Protein 1Z0W (pdb70)

Radius of gyration: 15.72 Å; Cα contacts (8 Å, |Δi|>4): 469; chains: 1; bounding box: 34×37×40 Å

CATH classification: 3.30.230.10

Sequence (203 aa):
YKLFITEGYEVGRVNGLAVIGESAGIVLPIIAEVTPSMEGRVIATGRLQEIAREAVMNVSAIIKKYTGRDISNMDVHIQFVGTYEGVEGDSASISIATAVISAIEGIPVDQSVAMTGSLSVKGEVLPVGGVTQKIEAAIQAGLKKVIIPKDNIDDVLLDAEHEGKIEVIPVSRINEVLEHVLEDGKKKNRLMSKFKELELAAV

Organism: Archaeoglobus fulgidus (strain ATCC 49558 / DSM 4304 / JCM 9628 / NBRC 100126 / VC-16) (NCBI:txid224325)

Foldseek 3Di:
DDQADAFDWDFLKAFEKWAFDPAAIATKIKGKAKAFCCCAEAAEDDDCSQQLVQLVVLLVLVCCVQVNDPSSRIHMYMDIGDDDPRIDAARSWLNSSVSRVRNVLVWIWGRLEYETFHAGSLFWTHADPNPQNRLVNSLVVQRAEYEGAQVCPVVHDDDPVVPPRHHYHHDTGSLVVLVVITDDDDSSVVVSVSCVVSVVVVD

InterPro domains:
  IPR000523 Magnesium chelatase ChlI-like, catalytic domain [PF01078] (28-80)
  IPR002078 RNA polymerase sigma factor 54 interaction domain [PF00158] (211-261)
  IPR002078 RNA polymerase sigma factor 54 interaction domain [PS50045] (134-321)
  IPR003593 AAA+ ATPase domain [SM00382] (46-304)
  IPR004663 Lon protease, archaeal [TIGR00764] (11-615)
  IPR008269 Peptidase S16, Lon proteolytic domain [PF05362] (420-601)
  IPR008269 Peptidase S16, Lon proteolytic domain [PS51786] (423-602)
  IPR014721 Small ribosomal subunit protein uS5 domain 2-type fold, subgroup [G3DSA:3.30.230.10] (415-621)
  IPR020568 Ribosomal protein uS5 domain 2-type superfamily [SSF54211] (426-599)
  IPR027065 Lon protease [PTHR10046] (227-607)
  IPR027417 P-loop containing nucleoside triphosphate hydrolase [G3DSA:3.40.50.300] (10-125)
  IPR027417 P-loop containing nucleoside triphosphate hydrolase [G3DSA:3.40.50.300] (151-306)
  IPR027417 P-loop containing nucleoside triphosphate hydrolase [SSF52540] (23-399)
  IPR046843 LonB, AAA+ ATPase LID domain, archaeal-type [PF20436] (337-394)

Nearest PDB structures (foldseek):
  1z0b-assembly1_A  TM=1.003E+00  e=3.816E-43  Archaeoglobus fulgidus
  1z0c-assembly1_A  TM=1.001E+00  e=7.858E-42  Archaeoglobus fulgidus
  1z0v-assembly1_B  TM=9.903E-01  e=4.424E-34  Archaeoglobus fulgidus
  3k1j-assembly1_B  TM=9.187E-01  e=1.365E-27  Thermococcus onnurineus NA1
  3k1j-assembly1_A  TM=9.222E-01  e=3.184E-27  Thermococcus onnurineus NA1

Solvent-accessible surface area: 9796 Å² total; per-residue (Å²): 252,115,77,43,64,30,141,34,96,84,76,0,39,0,0,0,6,0,8,51,58,174,65,54,20,19,11,10,2,2,52,7,98,28,45,96,27,211,176,23,154,47,46,24,115,43,180,20,56,93,24,0,83,53,0,3,125,28,0,16,35,2,5,104,142,36,19,59,78,82,6,51,80,35,18,4,70,10,103,37,19,20,139,90,132,44,22,116,16,9,66,8,10,0,4,0,0,0,0,0,3,0,14,26,24,29,5,23,0,15,0,11,0,0,1,1,0,10,2,18,88,140,0,53,4,80,67,21,55,29,4,13,57,4,0,43,10,0,23,131,14,46,6,141,71,0,0,0,0,100,77,7,80,129,75,42,152,20,76,79,123,43,96,86,118,22,112,43,20,63,2,27,22,0,9,47,0,0,84,74,1,4,70,118,36,184,128,12,100,140,2,22,68,52,1,123,98,2,65,99,81,47,152

B-factor: mean 23.99, std 13.9, range [9.38, 108.49]

Secondary structure (DSSP, 8-state):
--SS--SSEETTEEEEEEEETTTEEEEEEEEEEEEE-----EE--STTHHHHHHHHHHHHHHIIIII---GGGEEEEEEESS--TTEEPPTTBHHHHHHHHHHHHT--EETTEEE--EE-TTSBEEP-S-HHHHHHHHHHTT-SEEEEEGGGGGG----TTTTTSSEEEEESBHHHHHHHHBPPSHHHHHHHHHHHHHHHHH-

Structure (mmCIF, N/CA/C/O backbone):
data_1Z0W
#
_entry.id   1Z0W
#
_cell.length_a   84.470
_cell.length_b   84.470
_cell.length_c   41.500
_cell.angle_alpha   90.00
_cell.angle_beta   90.00
_cell.angle_gamma   120.00
#
_symmetry.space_group_name_H-M   'P 65'
#
loop_
_entity.id
_entity.type
_entity.pdbx_description
1 polymer 'Putative protease La homolog type'
2 non-polymer 'CALCIUM ION'
3 water water
#
loop_
_atom_site.group_PDB
_atom_site.id
_atom_site.type_symbol
_atom_site.label_atom_id
_atom_site.label_alt_id
_atom_site.label_comp_id
_atom_site.label_asym_id
_atom_site.label_entity_id
_atom_site.label_seq_id
_atom_site.pdbx_PDB_ins_code
_atom_site.Cartn_x
_atom_site.Cartn_y
_atom_site.Cartn_z
_atom_site.occupancy
_atom_site.B_iso_or_equiv
_atom_site.auth_seq_id
_atom_site.auth_comp_id
_atom_site.auth_asym_id
_atom_site.auth_atom_id
_atom_site.pdbx_PDB_model_num
ATOM 1 N N . TYR A 1 2 ? 11.003 34.518 16.358 1.00 45.28 416 TYR A N 1
ATOM 2 C CA . TYR A 1 2 ? 10.790 33.952 15.017 1.00 34.49 416 TYR A CA 1
ATOM 3 C C . TYR A 1 2 ? 9.342 33.518 14.864 1.00 37.87 416 TYR A C 1
ATOM 4 O O . TYR A 1 2 ? 8.661 33.059 15.788 1.00 41.70 416 TYR A O 1
ATOM 13 N N . LYS A 1 3 ? 8.856 33.663 13.613 1.00 41.68 417 LYS A N 1
ATOM 14 C CA . LYS A 1 3 ? 7.555 33.080 13.318 1.00 45.77 417 LYS A CA 1
ATOM 15 C C . LYS A 1 3 ? 7.709 32.091 12.162 1.00 49.69 417 LYS A C 1
ATOM 16 O O . LYS A 1 3 ? 8.655 32.094 11.378 1.00 39.58 417 LYS A O 1
ATOM 22 N N . LEU A 1 4 ? 6.690 31.243 12.084 1.00 46.03 418 LEU A N 1
ATOM 23 C CA . LEU A 1 4 ? 6.625 30.298 10.989 1.00 46.78 418 LEU A CA 1
ATOM 24 C C . LEU A 1 4 ? 5.759 30.791 9.840 1.00 43.26 418 LEU A C 1
ATOM 25 O O . LEU A 1 4 ? 5.770 30.052 8.859 1.00 36.90 418 LEU A O 1
ATOM 30 N N . PHE A 1 5 ? 5.073 31.911 9.971 1.00 39.20 419 PHE A N 1
ATOM 31 C CA . PHE A 1 5 ? 4.334 32.512 8.868 1.00 30.16 419 PHE A CA 1
ATOM 32 C C . PHE A 1 5 ? 4.963 33.855 8.540 1.00 29.66 419 PHE A C 1
ATOM 33 O O . PHE A 1 5 ? 5.568 34.543 9.375 1.00 29.53 419 PHE A O 1
ATOM 41 N N . ILE A 1 6 ? 4.844 34.309 7.329 1.00 27.14 420 ILE A N 1
ATOM 42 C CA . ILE A 1 6 ? 5.126 35.651 6.854 1.00 26.95 420 ILE A CA 1
ATOM 43 C C . ILE A 1 6 ? 3.838 36.456 6.825 1.00 20.64 420 ILE A C 1
ATOM 44 O O . ILE A 1 6 ? 2.811 35.878 6.449 1.00 21.89 420 ILE A O 1
ATOM 49 N N . THR A 1 7 ? 3.731 37.722 7.194 1.00 20.99 421 THR A N 1
ATOM 50 C CA . THR A 1 7 ? 2.454 38.402 7.222 1.00 22.76 421 THR A CA 1
ATOM 51 C C . THR A 1 7 ? 2.279 39.512 6.195 1.00 20.08 421 THR A C 1
ATOM 52 O O . THR A 1 7 ? 1.203 40.112 6.183 1.00 20.54 421 THR A O 1
ATOM 56 N N . GLU A 1 8 ? 3.259 39.761 5.357 1.00 21.28 422 GLU A N 1
ATOM 57 C CA . GLU A 1 8 ? 3.171 40.810 4.355 1.00 22.03 422 GLU A CA 1
ATOM 58 C C . GLU A 1 8 ? 4.098 40.417 3.208 1.00 21.54 422 GLU A C 1
ATOM 59 O O . GLU A 1 8 ? 5.067 39.663 3.366 1.00 26.60 422 GLU A O 1
ATOM 65 N N . GLY A 1 9 ? 3.726 40.929 2.022 1.00 19.17 423 GLY A N 1
ATOM 66 C CA . GLY A 1 9 ? 4.554 40.550 0.903 1.00 19.04 423 GLY A CA 1
ATOM 67 C C . GLY A 1 9 ? 3.905 39.431 0.109 1.00 15.88 423 GLY A C 1
ATOM 68 O O . GLY A 1 9 ? 2.844 38.934 0.491 1.00 19.37 423 GLY A O 1
ATOM 69 N N . TYR A 1 10 ? 4.567 39.086 -0.968 1.00 14.56 424 TYR A N 1
ATOM 70 C CA . TYR A 1 10 ? 4.031 38.119 -1.926 1.00 14.52 424 TYR A CA 1
ATOM 71 C C . TYR A 1 10 ? 5.042 36.998 -2.154 1.00 13.28 424 TYR A C 1
ATOM 72 O O . TYR A 1 10 ? 6.231 37.266 -2.428 1.00 16.60 424 TYR A O 1
ATOM 81 N N . GLU A 1 11 ? 4.621 35.741 -2.055 1.00 12.74 425 GLU A N 1
ATOM 82 C CA . GLU A 1 11 ? 5.480 34.561 -2.217 1.00 12.42 425 GLU A CA 1
ATOM 83 C C . GLU A 1 11 ? 4.804 33.492 -3.056 1.00 11.77 425 GLU A C 1
ATOM 84 O O . GLU A 1 11 ? 3.629 33.202 -2.872 1.00 11.60 425 GLU A O 1
ATOM 90 N N . VAL A 1 12 ? 5.560 32.869 -3.947 1.00 12.30 426 VAL A N 1
ATOM 91 C CA . VAL A 1 12 ? 5.018 31.782 -4.760 1.00 12.13 426 VAL A CA 1
ATOM 92 C C . VAL A 1 12 ? 4.837 30.545 -3.905 1.00 11.63 426 VAL A C 1
ATOM 93 O O . VAL A 1 12 ? 5.731 30.139 -3.179 1.00 12.80 426 VAL A O 1
ATOM 97 N N . GLY A 1 13 ? 3.674 29.907 -4.026 1.00 10.97 427 GLY A N 1
ATOM 98 C CA . GLY A 1 13 ? 3.472 28.603 -3.444 1.00 11.21 427 GLY A CA 1
ATOM 99 C C . GLY A 1 13 ? 3.216 28.576 -1.957 1.00 10.28 427 GLY A C 1
ATOM 100 O O . GLY A 1 13 ? 3.184 27.479 -1.400 1.00 11.98 427 GLY A O 1
ATOM 101 N N . ARG A 1 14 ? 3.016 29.710 -1.316 1.00 11.14 428 ARG A N 1
ATOM 102 C CA . ARG A 1 14 ? 2.866 29.763 0.133 1.00 10.82 428 ARG A CA 1
ATOM 103 C C . ARG A 1 14 ? 1.572 30.479 0.448 1.00 10.24 428 ARG A C 1
ATOM 104 O O . ARG A 1 14 ? 1.313 31.567 -0.075 1.00 11.29 428 ARG A O 1
ATOM 112 N N . VAL A 1 15 ? 0.742 29.874 1.278 1.00 9.89 429 VAL A N 1
ATOM 113 C CA . VAL A 1 15 ? -0.520 30.445 1.660 1.00 10.42 429 VAL A CA 1
ATOM 114 C C . VAL A 1 15 ? -0.707 30.314 3.164 1.00 10.57 429 VAL A C 1
ATOM 115 O O . VAL A 1 15 ? -0.463 29.241 3.722 1.00 10.58 429 VAL A O 1
ATOM 119 N N . ASN A 1 16 ? -1.207 31.391 3.803 1.00 10.62 430 ASN A N 1
ATOM 120 C CA . ASN A 1 16 ? -1.593 31.357 5.220 1.00 11.86 430 ASN A CA 1
ATOM 121 C C . ASN A 1 16 ? -2.993 30.811 5.371 1.00 12.09 430 ASN A C 1
ATOM 122 O O . ASN A 1 16 ? -3.973 31.535 5.345 1.00 15.66 430 ASN A O 1
ATOM 127 N N . GLY A 1 17 ? -3.126 29.484 5.511 1.00 11.14 431 GLY A N 1
ATOM 128 C CA . GLY A 1 17 ? -4.351 28.882 5.869 1.00 11.15 431 GLY A CA 1
ATOM 129 C C . GLY A 1 17 ? -4.617 28.980 7.358 1.00 10.80 431 GLY A C 1
ATOM 130 O O . GLY A 1 17 ? -3.780 29.429 8.110 1.00 12.14 431 GLY A O 1
ATOM 131 N N . LEU A 1 18 ? -5.797 28.534 7.759 1.00 13.21 432 LEU A N 1
ATOM 132 C CA . LEU A 1 18 ? -6.280 28.542 9.133 1.00 12.07 432 LEU A CA 1
ATOM 133 C C . LEU A 1 18 ? -6.829 27.193 9.460 1.00 13.87 432 LEU A C 1
ATOM 134 O O . LEU A 1 18 ? -7.454 26.522 8.639 1.00 16.58 432 LEU A O 1
ATOM 139 N N . ALA A 1 19 ? -6.612 26.783 10.703 1.00 12.75 433 ALA A N 1
ATOM 140 C CA . ALA A 1 19 ? -7.057 25.482 11.173 1.00 12.89 433 ALA A CA 1
ATOM 141 C C . ALA A 1 19 ? -7.482 25.608 12.644 1.00 13.49 433 ALA A C 1
ATOM 142 O O . ALA A 1 19 ? -7.406 26.704 13.225 1.00 13.49 433 ALA A O 1
ATOM 144 N N . VAL A 1 20 ? -7.873 24.527 13.232 1.00 14.41 434 VAL A N 1
ATOM 145 C CA . VAL A 1 20 ? -8.212 24.458 14.646 1.00 14.96 434 VAL A CA 1
ATOM 146 C C . VAL A 1 20 ? -7.310 23.427 15.307 1.00 14.21 434 VAL A C 1
ATOM 147 O O . VAL A 1 20 ? -6.921 22.432 14.681 1.00 17.07 434 VAL A O 1
ATOM 151 N N . ILE A 1 21 ? -7.010 23.653 16.579 1.00 15.55 435 ILE A N 1
ATOM 152 C CA . ILE A 1 21 ? -6.326 22.647 17.447 1.00 17.28 435 ILE A CA 1
ATOM 153 C C . ILE A 1 21 ? -7.230 22.419 18.650 1.00 20.03 435 ILE A C 1
ATOM 154 O O . ILE A 1 21 ? -7.943 23.290 19.121 1.00 22.96 435 ILE A O 1
ATOM 159 N N . GLY A 1 22 ? -7.214 21.205 19.132 1.00 23.00 436 GLY A N 1
ATOM 160 C CA . GLY A 1 22 ? -8.193 20.833 20.134 1.00 24.47 436 GLY A CA 1
ATOM 161 C C . GLY A 1 22 ? -9.590 20.911 19.521 1.00 22.71 436 GLY A C 1
ATOM 162 O O . GLY A 1 22 ? -9.851 20.642 18.352 1.00 30.48 436 GLY A O 1
ATOM 163 N N . GLU A 1 23 ? -10.540 21.300 20.336 1.00 23.62 437 GLU A N 1
ATOM 164 C CA . GLU A 1 23 ? -11.881 21.411 19.790 1.00 23.70 437 GLU A CA 1
ATOM 165 C C . GLU A 1 23 ? -12.109 22.763 19.120 1.00 25.56 437 GLU A C 1
ATOM 166 O O . GLU A 1 23 ? -12.872 22.767 18.162 1.00 29.98 437 GLU A O 1
ATOM 172 N N . SER A 1 24 ? -11.462 23.787 19.667 1.00 24.63 438 SER A N 1
ATOM 173 C CA . SER A 1 24 ? -11.943 25.118 19.417 1.00 24.69 438 SER A CA 1
ATOM 174 C C . SER A 1 24 ? -10.843 26.078 19.036 1.00 21.48 438 SER A C 1
ATOM 175 O O . SER A 1 24 ? -11.180 26.974 18.276 1.00 28.55 438 SER A O 1
ATOM 178 N N . ALA A 1 25 ? -9.605 25.971 19.515 1.00 20.44 439 ALA A N 1
ATOM 179 C CA . ALA A 1 25 ? -8.615 27.036 19.355 1.00 21.69 439 ALA A CA 1
ATOM 180 C C . ALA A 1 25 ? -8.157 27.139 17.898 1.00 18.97 439 ALA A C 1
ATOM 181 O O . ALA A 1 25 ? -7.856 26.149 17.291 1.00 25.94 439 ALA A O 1
ATOM 183 N N . GLY A 1 26 ? -8.071 28.361 17.395 1.00 15.05 440 GLY A N 1
ATOM 184 C CA . GLY A 1 26 ? -7.614 28.557 16.017 1.00 14.68 440 GLY A CA 1
ATOM 185 C C . GLY A 1 26 ? -6.109 28.647 15.917 1.00 13.81 440 GLY A C 1
ATOM 186 O O . GLY A 1 26 ? -5.474 29.068 16.864 1.00 15.62 440 GLY A O 1
ATOM 187 N N . ILE A 1 27 ? -5.563 28.325 14.764 1.00 13.53 441 ILE A N 1
ATOM 188 C CA . ILE A 1 27 ? -4.154 28.496 14.452 1.00 13.90 441 ILE A CA 1
ATOM 189 C C . ILE A 1 27 ? -4.015 28.941 13.003 1.00 12.70 441 ILE A C 1
ATOM 190 O O . ILE A 1 27 ? -4.812 28.624 12.130 1.00 14.39 441 ILE A O 1
ATOM 195 N N . VAL A 1 28 ? -2.961 29.667 12.761 1.00 12.86 442 VAL A N 1
ATOM 196 C CA . VAL A 1 28 ? -2.503 29.885 11.381 1.00 12.96 442 VAL A CA 1
ATOM 197 C C . VAL A 1 28 ? -1.710 28.649 10.994 1.00 12.56 442 VAL A C 1
ATOM 198 O O . VAL A 1 28 ? -0.796 28.258 11.745 1.00 14.95 442 VAL A O 1
ATOM 202 N N . LEU A 1 29 ? -2.057 28.066 9.866 1.00 11.88 443 LEU A N 1
ATOM 203 C CA . LEU A 1 29 ? -1.430 26.854 9.305 1.00 12.71 443 LEU A CA 1
ATOM 204 C C . LEU A 1 29 ? -0.923 27.176 7.923 1.00 11.76 443 LEU A C 1
ATOM 205 O O . LEU A 1 29 ? -1.657 26.980 6.938 1.00 12.41 443 LEU A O 1
ATOM 210 N N . PRO A 1 30 ? 0.298 27.670 7.790 1.00 11.66 444 PRO A N 1
ATOM 211 C CA . PRO A 1 30 ? 0.832 27.956 6.458 1.00 11.55 444 PRO A CA 1
ATOM 212 C C . PRO A 1 30 ? 1.057 26.662 5.700 1.00 10.38 444 PRO A C 1
ATOM 213 O O . PRO A 1 30 ? 1.457 25.635 6.241 1.00 11.47 444 PRO A O 1
ATOM 217 N N . ILE A 1 31 ? 0.809 26.739 4.395 1.00 10.41 445 ILE A N 1
ATOM 218 C CA . ILE A 1 31 ? 1.039 25.676 3.430 1.00 10.12 445 ILE A CA 1
ATOM 219 C C . ILE A 1 31 ? 2.095 26.135 2.456 1.00 9.45 445 ILE A C 1
ATOM 220 O O . ILE A 1 31 ? 2.035 27.280 1.991 1.00 11.10 445 ILE A O 1
ATOM 225 N N . ILE A 1 32 ? 3.024 25.282 2.131 1.00 9.49 446 ILE A N 1
ATOM 226 C CA . ILE A 1 32 ? 3.971 25.513 1.064 1.00 9.53 446 ILE A CA 1
ATOM 227 C C . ILE A 1 32 ? 3.799 24.368 0.061 1.00 9.95 446 ILE A C 1
ATOM 228 O O . ILE A 1 32 ? 3.784 23.195 0.438 1.00 11.01 446 ILE A O 1
ATOM 233 N N . ALA A 1 33 ? 3.652 24.693 -1.232 1.00 10.29 447 ALA A N 1
ATOM 234 C CA . ALA A 1 33 ? 3.522 23.690 -2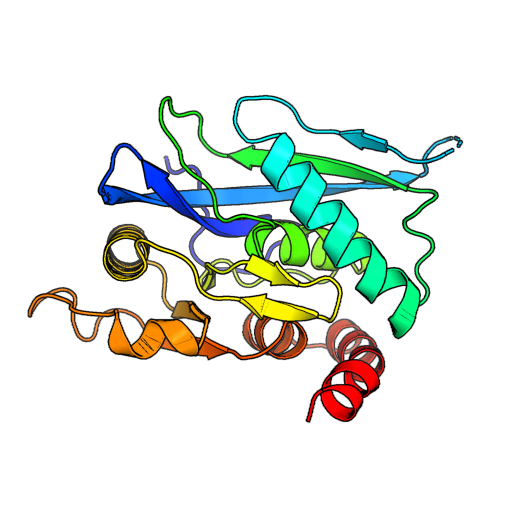.282 1.00 10.66 447 ALA A CA 1
ATOM 235 C C . ALA A 1 33 ? 4.637 23.883 -3.311 1.00 10.53 447 ALA A C 1
ATOM 236 O O . ALA A 1 33 ? 5.054 24.978 -3.593 1.00 11.50 447 ALA A O 1
ATOM 238 N N . GLU 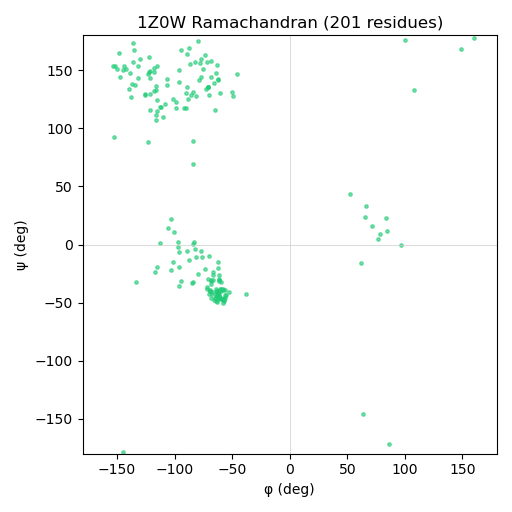A 1 34 ? 5.026 22.744 -3.879 1.00 11.39 448 GLU A N 1
ATOM 239 C CA . GLU A 1 34 ? 5.913 22.732 -5.049 1.00 11.97 448 GLU A CA 1
ATOM 240 C C . GLU A 1 34 ? 5.401 21.668 -6.002 1.00 12.57 448 GLU A C 1
ATOM 241 O O . GLU A 1 34 ? 4.871 20.651 -5.603 1.00 13.63 448 GLU A O 1
ATOM 247 N N . VAL A 1 35 ? 5.581 21.923 -7.302 1.00 13.50 449 VAL A N 1
ATOM 248 C CA . VAL A 1 35 ? 5.229 20.954 -8.331 1.00 13.98 449 VAL A CA 1
ATOM 249 C C . VAL A 1 35 ? 6.502 20.659 -9.122 1.00 15.39 449 VAL A C 1
ATOM 250 O O . VAL A 1 35 ? 7.365 21.513 -9.312 1.00 18.20 449 VAL A O 1
ATOM 254 N N . THR A 1 36 ? 6.649 19.406 -9.517 1.00 14.56 450 THR A N 1
ATOM 255 C CA . THR A 1 36 ? 7.806 18.942 -10.248 1.00 16.26 450 THR A CA 1
ATOM 256 C C . THR A 1 36 ? 7.337 18.053 -11.377 1.00 16.23 450 THR A C 1
ATOM 257 O O . THR A 1 36 ? 6.261 17.483 -11.281 1.00 15.83 450 THR A O 1
ATOM 261 N N . PRO A 1 37 ? 8.130 17.891 -12.427 1.00 23.98 451 PRO A N 1
ATOM 262 C CA . PRO A 1 37 ? 7.770 16.826 -13.380 1.00 25.20 451 PRO A CA 1
ATOM 263 C C . PRO A 1 37 ? 7.834 15.479 -12.669 1.00 26.00 451 PRO A C 1
ATOM 264 O O . PRO A 1 37 ? 8.539 15.270 -11.688 1.00 26.70 451 PRO A O 1
ATOM 268 N N . SER A 1 38 ? 7.090 14.492 -13.133 1.00 24.87 452 SER A N 1
ATOM 269 C CA . SER A 1 38 ? 7.054 13.196 -12.436 1.00 27.88 452 SER A CA 1
ATOM 270 C C . SER A 1 38 ? 8.223 12.296 -12.863 1.00 33.19 452 SER A C 1
ATOM 271 O O . SER A 1 38 ? 8.413 11.187 -12.354 1.00 42.84 452 SER A O 1
ATOM 274 N N . MET A 1 39 ? 9.050 12.796 -13.736 1.00 35.12 453 MET A N 1
ATOM 275 C CA . MET A 1 39 ? 10.283 12.102 -14.145 1.00 37.50 453 MET A CA 1
ATOM 276 C C . MET A 1 39 ? 10.017 10.773 -14.807 1.00 37.71 453 MET A C 1
ATOM 277 O O . MET A 1 39 ? 9.066 10.039 -14.519 1.00 43.57 453 MET A O 1
ATOM 282 N N . GLU A 1 43 ? 3.383 8.218 -13.783 1.00 55.49 457 GLU A N 1
ATOM 283 C CA . GLU A 1 43 ? 2.319 9.056 -13.291 1.00 46.61 457 GLU A CA 1
ATOM 284 C C . GLU A 1 43 ? 2.764 9.901 -12.103 1.00 33.57 457 GLU A C 1
ATOM 285 O O . GLU A 1 43 ? 3.571 9.468 -11.283 1.00 42.13 457 GLU A O 1
ATOM 291 N N . GLY A 1 44 ? 2.237 11.104 -11.978 1.00 32.58 458 GLY A N 1
ATOM 292 C CA . GLY A 1 44 ? 2.650 11.976 -10.872 1.00 26.35 458 GLY A CA 1
ATOM 293 C C . GLY A 1 44 ? 1.980 11.522 -9.573 1.00 31.81 458 GLY A C 1
ATOM 294 O O . GLY A 1 44 ? 0.963 10.836 -9.589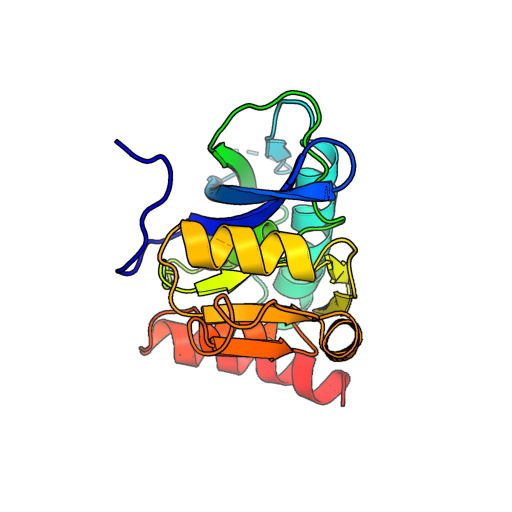 1.00 32.38 458 GLY A O 1
ATOM 295 N N . ARG A 1 45 ? 2.583 11.932 -8.457 1.00 27.89 459 ARG A N 1
ATOM 296 C CA . ARG A 1 45 ? 2.171 11.615 -7.115 1.00 26.10 459 ARG A CA 1
ATOM 297 C C . ARG A 1 45 ? 1.783 12.852 -6.297 1.00 22.77 459 ARG A C 1
ATOM 298 O O . ARG A 1 45 ? 2.380 13.900 -6.550 1.00 23.28 459 ARG A O 1
ATOM 306 N N . VAL A 1 46 ? 0.891 12.767 -5.312 1.00 20.15 460 VAL A N 1
ATOM 307 C CA . VAL A 1 46 ? 0.687 13.769 -4.265 1.00 18.70 460 VAL A CA 1
ATOM 308 C C . VAL A 1 46 ? 1.596 13.316 -3.134 1.00 16.04 460 VAL A C 1
ATOM 309 O O . VAL A 1 46 ? 1.422 12.208 -2.654 1.00 21.28 460 VAL A O 1
ATOM 313 N N . ILE A 1 47 ? 2.566 14.129 -2.787 1.00 15.52 461 ILE A N 1
ATOM 314 C CA . ILE A 1 47 ? 3.585 13.816 -1.799 1.00 15.70 461 ILE A CA 1
ATOM 315 C C . ILE A 1 47 ? 3.345 14.690 -0.569 1.00 16.77 461 ILE A C 1
ATOM 316 O O . ILE A 1 47 ? 3.523 15.908 -0.617 1.00 18.16 461 ILE A O 1
ATOM 321 N N . ALA A 1 48 ? 2.903 14.028 0.490 1.00 17.16 462 ALA A N 1
ATOM 322 C CA . ALA A 1 48 ? 2.569 14.674 1.729 1.00 17.89 462 ALA A CA 1
ATOM 323 C C . ALA A 1 48 ? 2.825 13.679 2.859 1.00 17.19 462 ALA A C 1
ATOM 324 O O . ALA A 1 48 ? 2.719 12.502 2.649 1.00 18.93 462 ALA A O 1
ATOM 326 N N . THR A 1 49 ? 3.152 14.216 4.025 1.00 19.17 463 THR A N 1
ATOM 327 C CA . THR A 1 49 ? 3.294 13.340 5.183 1.00 19.43 463 THR A CA 1
ATOM 328 C C . THR A 1 49 ? 2.626 13.965 6.396 1.00 18.14 463 THR A C 1
ATOM 329 O O . THR A 1 49 ? 2.178 15.098 6.357 1.00 20.36 463 THR A O 1
ATOM 333 N N . GLY A 1 50 ? 2.556 13.198 7.495 1.00 18.94 464 GLY A N 1
ATOM 334 C CA . GLY A 1 50 ? 1.988 13.648 8.732 1.00 18.85 464 GLY A CA 1
ATOM 335 C C . GLY A 1 50 ? 0.509 13.460 8.833 1.00 17.49 464 GLY A C 1
ATOM 336 O O . GLY A 1 50 ? -0.160 12.836 8.013 1.00 19.08 464 GLY A O 1
ATOM 337 N N . ARG A 1 51 ? -0.041 14.038 9.896 1.00 20.10 465 ARG A N 1
ATOM 338 C CA . ARG A 1 51 ? -1.414 13.846 10.290 1.00 21.48 465 ARG A CA 1
ATOM 339 C C . ARG A 1 51 ? -2.447 14.414 9.330 1.00 20.21 465 ARG A C 1
ATOM 340 O O . ARG A 1 51 ? -3.570 13.954 9.280 1.00 23.36 465 ARG A O 1
ATOM 348 N N . LEU A 1 52 ? -2.062 15.411 8.530 1.00 16.76 466 LEU A N 1
ATOM 349 C CA . LEU A 1 52 ? -2.926 16.118 7.595 1.00 15.67 466 LEU A CA 1
ATOM 350 C C . LEU A 1 52 ? -2.752 15.628 6.175 1.00 13.84 466 LEU A C 1
ATOM 351 O O . LEU A 1 52 ? -3.270 16.251 5.229 1.00 14.30 466 LEU A O 1
ATOM 356 N N . GLN A 1 53 ? -2.066 14.537 5.941 1.00 14.15 467 GLN A N 1
ATOM 357 C CA . GLN A 1 53 ? -1.825 14.119 4.554 1.00 15.26 467 GLN A CA 1
ATOM 358 C C . GLN A 1 53 ? -3.118 13.826 3.820 1.00 15.17 467 GLN A C 1
ATOM 359 O O . GLN A 1 53 ? -3.153 14.079 2.606 1.00 15.71 467 GLN A O 1
ATOM 365 N N . GLU A 1 54 ? -4.182 13.379 4.481 1.00 15.80 468 GLU A N 1
ATOM 366 C CA . GLU A 1 54 ? -5.420 13.119 3.737 1.00 15.83 468 GLU A CA 1
ATOM 367 C C . GLU A 1 54 ? -6.046 14.406 3.244 1.00 14.87 468 GLU A C 1
ATOM 368 O O . GLU A 1 54 ? -6.585 14.420 2.137 1.00 15.15 468 GLU A O 1
ATOM 374 N N . ILE A 1 55 ? -6.047 15.458 4.029 1.00 15.25 469 ILE A N 1
ATOM 375 C CA . ILE A 1 55 ? -6.555 16.759 3.571 1.00 16.15 469 ILE A CA 1
ATOM 376 C C . ILE A 1 55 ? -5.767 17.263 2.377 1.00 13.99 469 ILE A C 1
ATOM 377 O O . ILE A 1 55 ? -6.315 17.856 1.459 1.00 15.10 469 ILE A O 1
ATOM 382 N N . ALA A 1 56 ? -4.441 17.027 2.409 1.00 13.91 470 ALA A N 1
ATOM 383 C CA . ALA A 1 56 ? -3.604 17.402 1.276 1.00 13.99 470 ALA A CA 1
ATOM 384 C C . ALA A 1 56 ? -4.036 16.639 0.015 1.00 13.14 470 ALA A C 1
ATOM 385 O O . ALA A 1 56 ? -4.169 17.255 -1.047 1.00 13.25 470 ALA A O 1
ATOM 387 N N . ARG A 1 57 ? -4.257 15.366 0.151 1.00 13.36 471 ARG A N 1
ATOM 388 C CA . ARG A 1 57 ? -4.708 14.583 -0.994 1.00 15.00 471 ARG A CA 1
ATOM 389 C C . ARG A 1 57 ? -6.047 15.090 -1.509 1.00 14.12 471 ARG A C 1
ATOM 390 O O . ARG A 1 57 ? -6.209 15.231 -2.737 1.00 15.36 471 ARG A O 1
ATOM 398 N N . GLU A 1 58 ? -7.007 15.351 -0.627 1.00 13.70 472 GLU A N 1
ATOM 399 C CA . GLU A 1 58 ? -8.315 15.847 -1.042 1.00 14.67 472 GLU A CA 1
ATOM 400 C C . GLU A 1 58 ? -8.171 17.151 -1.808 1.00 12.35 472 GLU A C 1
ATOM 401 O O . GLU A 1 58 ? -8.767 17.349 -2.873 1.00 12.76 472 GLU A O 1
ATOM 407 N N . ALA A 1 59 ? -7.423 18.075 -1.219 1.00 11.06 473 ALA A N 1
ATOM 408 C CA . ALA A 1 59 ? -7.276 19.391 -1.856 1.00 11.06 473 ALA A CA 1
ATOM 409 C C . ALA A 1 59 ? -6.626 19.312 -3.209 1.00 10.72 473 ALA A C 1
ATOM 410 O O . ALA A 1 59 ? -7.022 19.989 -4.148 1.00 10.93 473 ALA A O 1
ATOM 412 N N . VAL A 1 60 ? -5.565 18.522 -3.302 1.00 10.64 474 VAL A N 1
ATOM 413 C CA . VAL A 1 60 ? -4.832 18.449 -4.548 1.00 10.84 474 VAL A CA 1
ATOM 414 C C . VAL A 1 60 ? -5.695 17.714 -5.601 1.00 11.18 474 VAL A C 1
ATOM 415 O O . VAL A 1 60 ? -5.744 18.175 -6.743 1.00 11.86 474 VAL A O 1
ATOM 419 N N . MET A 1 61 ? -6.376 16.634 -5.250 1.00 11.13 475 MET A N 1
ATOM 420 C CA . MET A 1 61 ? -7.218 15.965 -6.237 1.00 11.44 475 MET A CA 1
ATOM 421 C C . MET A 1 61 ? -8.326 16.934 -6.668 1.00 10.98 475 MET A C 1
ATOM 422 O O . MET A 1 61 ? -8.647 16.998 -7.877 1.00 11.62 475 MET A O 1
ATOM 427 N N . ASN A 1 62 ? -8.944 17.657 -5.774 1.00 10.62 476 ASN A N 1
ATOM 428 C CA . ASN A 1 62 ? -10.059 18.527 -6.162 1.00 10.82 476 ASN A CA 1
ATOM 429 C C . ASN A 1 62 ? -9.591 19.675 -7.030 1.00 10.73 476 ASN A C 1
ATOM 430 O O . ASN A 1 62 ? -10.213 20.024 -8.033 1.00 11.46 476 ASN A O 1
ATOM 435 N N . VAL A 1 63 ? -8.459 20.294 -6.671 1.00 10.62 477 VAL A N 1
ATOM 436 C CA . VAL A 1 63 ? -7.975 21.396 -7.474 1.00 10.93 477 VAL A CA 1
ATOM 437 C C . VAL A 1 63 ? -7.502 20.892 -8.823 1.00 11.23 477 VAL A C 1
ATOM 438 O O . VAL A 1 63 ? -7.590 21.605 -9.809 1.00 11.71 477 VAL A O 1
ATOM 442 N N . SER A 1 64 ? -6.999 19.653 -8.886 1.00 11.07 478 SER A N 1
ATOM 443 C CA . SER A 1 64 ? -6.590 19.099 -10.159 1.00 12.17 478 SER A CA 1
ATOM 444 C C . SER A 1 64 ? -7.753 19.042 -11.145 1.00 11.35 478 SER A C 1
ATOM 445 O O . SER A 1 64 ? -7.517 19.301 -12.325 1.00 12.37 478 SER A O 1
ATOM 449 N N . ALA A 1 65 ? -8.954 18.718 -10.679 1.00 11.88 479 ALA A N 1
ATOM 450 C CA . ALA A 1 65 ? -10.106 18.686 -11.599 1.00 12.52 479 ALA A CA 1
ATOM 451 C C . ALA A 1 65 ? -10.270 20.034 -12.269 1.00 12.69 479 ALA A C 1
ATOM 452 O O . ALA A 1 65 ? -10.437 20.102 -13.490 1.00 13.27 479 ALA A O 1
ATOM 454 N N . ILE A 1 66 ? -10.227 21.120 -11.479 1.00 12.15 480 ILE A N 1
ATOM 455 C CA . ILE A 1 66 ? -10.467 22.448 -12.032 1.00 12.68 480 ILE A CA 1
ATOM 456 C C . ILE A 1 66 ? -9.311 22.901 -12.894 1.00 13.56 480 ILE A C 1
ATOM 457 O O . ILE A 1 66 ? -9.513 23.557 -13.921 1.00 15.73 480 ILE A O 1
ATOM 465 N N . ILE A 1 67 ? -8.085 22.559 -12.494 1.00 12.58 481 ILE A N 1
ATOM 466 C CA . ILE A 1 67 ? -6.908 22.883 -13.296 1.00 13.11 481 ILE A CA 1
ATOM 467 C C . ILE A 1 67 ? -6.985 22.191 -14.655 1.00 13.15 481 ILE A C 1
ATOM 468 O O . ILE A 1 67 ? -6.743 22.876 -15.656 1.00 15.83 481 ILE A O 1
ATOM 473 N N . LYS A 1 68 ? -7.310 20.926 -14.707 1.00 13.51 482 LYS A N 1
ATOM 474 C CA . LYS A 1 68 ? -7.390 20.205 -15.992 1.00 14.92 482 LYS A CA 1
ATOM 475 C C . LYS A 1 68 ? -8.509 20.807 -16.836 1.00 15.90 482 LYS A C 1
ATOM 476 O O . LYS A 1 68 ? -8.328 21.113 -18.021 1.00 19.40 482 LYS A O 1
ATOM 482 N N . LYS A 1 69 ? -9.678 20.988 -16.254 1.00 14.86 483 LYS A N 1
ATOM 483 C CA . LYS A 1 69 ? -10.846 21.378 -16.995 1.00 16.32 483 LYS A CA 1
ATOM 484 C C . LYS A 1 69 ? -10.678 22.783 -17.576 1.00 18.26 483 LYS A C 1
ATOM 485 O O . LYS A 1 69 ? -10.958 22.964 -18.771 1.00 21.21 483 LYS A O 1
ATOM 491 N N . TYR A 1 70 ? -10.226 23.760 -16.771 1.00 15.92 484 TYR A N 1
ATOM 492 C CA . TYR A 1 70 ? -10.261 25.139 -17.149 1.00 16.08 484 TYR A CA 1
ATOM 493 C C . TYR A 1 70 ? -8.940 25.747 -17.582 1.00 16.04 484 TYR A C 1
ATOM 494 O O . TYR A 1 70 ? -8.902 26.762 -18.278 1.00 17.71 484 TYR A O 1
ATOM 503 N N . THR A 1 71 ? -7.834 25.160 -17.181 1.00 16.86 485 THR A N 1
ATOM 504 C CA . THR A 1 71 ? -6.556 25.761 -17.568 1.00 19.85 485 THR A CA 1
ATOM 505 C C . THR A 1 71 ? -5.751 24.844 -18.488 1.00 19.05 485 THR A C 1
ATOM 506 O O . THR A 1 71 ? -4.846 25.292 -19.152 1.00 27.31 485 THR A O 1
ATOM 510 N N . GLY A 1 72 ? -6.045 23.572 -18.517 1.00 19.24 486 GLY A N 1
ATOM 511 C CA . GLY A 1 72 ? -5.377 22.602 -19.333 1.00 23.54 486 GLY A CA 1
ATOM 512 C C . GLY A 1 72 ? -3.979 22.257 -18.921 1.00 22.75 486 GLY A C 1
ATOM 513 O O . GLY A 1 72 ? -3.262 21.633 -19.696 1.00 25.63 486 GLY A O 1
ATOM 514 N N . ARG A 1 73 ? -3.508 22.554 -17.739 1.00 20.73 487 ARG A N 1
ATOM 515 C CA . ARG A 1 73 ? -2.215 22.149 -17.228 1.00 20.21 487 ARG A CA 1
ATOM 516 C C . ARG A 1 73 ? -2.281 20.643 -16.961 1.00 21.79 487 ARG A C 1
ATOM 517 O O . ARG A 1 73 ? -3.247 20.145 -16.387 1.00 20.73 487 ARG A O 1
ATOM 525 N N . ASP A 1 74 ? -1.226 19.946 -17.378 1.00 23.44 488 ASP A N 1
ATOM 526 C CA . ASP A 1 74 ? -1.184 18.488 -17.246 1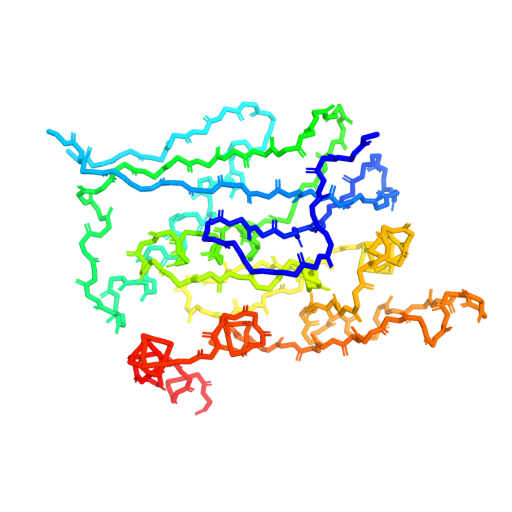.00 22.48 488 ASP A CA 1
ATOM 527 C C . ASP A 1 74 ? -0.709 18.078 -15.866 1.00 20.43 488 ASP A C 1
ATOM 528 O O . ASP A 1 74 ? 0.358 17.532 -15.689 1.00 22.43 488 ASP A O 1
ATOM 533 N N . ILE A 1 75 ? -1.555 18.340 -14.865 1.00 19.54 489 ILE A N 1
ATOM 534 C CA . ILE A 1 75 ? -1.121 18.189 -13.476 1.00 19.27 489 ILE A CA 1
ATOM 535 C C . ILE A 1 75 ? -1.016 16.712 -13.135 1.00 17.85 489 ILE A C 1
ATOM 536 O O . ILE A 1 75 ? -0.282 16.352 -12.233 1.00 19.42 489 ILE A O 1
ATOM 541 N N . SER A 1 76 ? -1.697 15.853 -13.894 1.00 22.09 490 SER A N 1
ATOM 542 C CA . SER A 1 76 ? -1.542 14.418 -13.728 1.00 25.50 490 SER A CA 1
ATOM 543 C C . SER A 1 76 ? -0.136 13.912 -14.009 1.00 26.06 490 SER A C 1
ATOM 544 O O . SER A 1 76 ? 0.222 12.827 -13.561 1.00 29.56 490 SER A O 1
ATOM 547 N N . ASN A 1 77 ? 0.696 14.646 -14.741 1.00 21.20 491 ASN A N 1
ATOM 548 C CA . ASN A 1 77 ? 2.089 14.311 -15.006 1.00 21.69 491 ASN A CA 1
ATOM 549 C C . ASN A 1 77 ? 3.078 15.116 -14.169 1.00 21.33 491 ASN A C 1
ATOM 550 O O . ASN A 1 77 ? 4.271 15.243 -14.477 1.00 26.54 491 ASN A O 1
ATOM 559 N N . MET A 1 78 ? 2.598 15.628 -13.054 1.00 17.54 492 MET A N 1
ATOM 560 C CA . MET A 1 78 ? 3.400 16.343 -12.089 1.00 15.94 492 MET A CA 1
ATOM 561 C C . MET A 1 78 ? 3.404 15.619 -10.756 1.00 16.10 492 MET A C 1
ATOM 562 O O . MET A 1 78 ? 2.370 15.049 -10.405 1.00 19.51 492 MET A O 1
ATOM 567 N N . ASP A 1 79 ? 4.505 15.733 -10.024 1.00 15.61 493 ASP A N 1
ATOM 568 C CA . ASP A 1 79 ? 4.465 15.453 -8.596 1.00 15.74 493 ASP A CA 1
ATOM 569 C C . ASP A 1 79 ? 4.103 16.752 -7.862 1.00 14.05 493 ASP A C 1
ATOM 570 O O . ASP A 1 79 ? 4.650 17.790 -8.142 1.00 15.89 493 ASP A O 1
ATOM 575 N N . VAL A 1 80 ? 3.189 16.635 -6.905 1.00 13.30 494 VAL A N 1
ATOM 576 C CA . VAL A 1 80 ? 2.704 17.754 -6.128 1.00 12.29 494 VAL A CA 1
ATOM 577 C C . VAL A 1 80 ? 3.091 17.528 -4.664 1.00 12.22 494 VAL A C 1
ATOM 578 O O . VAL A 1 80 ? 2.599 16.578 -4.034 1.00 13.82 494 VAL A O 1
ATOM 582 N N . HIS A 1 81 ? 3.998 18.356 -4.184 1.00 11.06 495 HIS A N 1
ATOM 583 C CA . HIS A 1 81 ? 4.499 18.299 -2.813 1.00 11.61 495 HIS A CA 1
ATOM 584 C C . HIS A 1 81 ? 3.786 19.336 -1.945 1.00 10.62 495 HIS A C 1
ATOM 585 O O . HIS A 1 81 ? 3.829 20.513 -2.269 1.00 12.16 495 HIS A O 1
ATOM 592 N N . ILE A 1 82 ? 3.159 18.868 -0.873 1.00 10.89 496 ILE A N 1
ATOM 593 C CA . ILE A 1 82 ? 2.472 19.716 0.084 1.00 10.73 496 ILE A CA 1
ATOM 594 C C . ILE A 1 82 ? 3.146 19.649 1.450 1.00 10.82 496 ILE A C 1
ATOM 595 O O . ILE A 1 82 ? 3.285 18.537 1.991 1.00 12.63 496 ILE A O 1
ATOM 600 N N . GLN A 1 83 ? 3.526 20.797 1.967 1.00 9.88 497 GLN A N 1
ATOM 601 C CA . GLN A 1 83 ? 4.145 20.942 3.269 1.00 10.41 497 GLN A CA 1
ATOM 602 C C . GLN A 1 83 ? 3.265 21.792 4.171 1.00 10.32 497 GLN A C 1
ATOM 603 O O . GLN A 1 83 ? 2.825 22.878 3.779 1.00 11.28 497 GLN A O 1
ATOM 609 N N . PHE A 1 84 ? 3.039 21.325 5.388 1.00 11.73 498 PHE A N 1
ATOM 610 C CA . PHE A 1 84 ? 2.338 22.065 6.437 1.00 12.99 498 PHE A CA 1
ATOM 611 C C . PHE A 1 84 ? 3.415 22.615 7.356 1.00 13.75 498 PHE A C 1
ATOM 612 O O . PHE A 1 84 ? 4.287 21.875 7.832 1.00 16.33 498 PHE A O 1
ATOM 620 N N . VAL A 1 85 ? 3.404 23.890 7.564 1.00 13.84 499 VAL A N 1
ATOM 621 C CA . VAL A 1 85 ? 4.355 24.581 8.399 1.00 15.43 499 VAL A CA 1
ATOM 622 C C . VAL A 1 85 ? 3.834 24.637 9.842 1.00 16.78 499 VAL A C 1
ATOM 623 O O . VAL A 1 85 ? 2.789 25.238 10.131 1.00 19.21 499 VAL A O 1
ATOM 627 N N . GLY A 1 86 ? 4.582 24.006 10.716 1.00 20.94 500 GLY A N 1
ATOM 628 C CA . GLY A 1 86 ? 4.144 24.001 12.130 1.00 24.19 500 GLY A CA 1
ATOM 629 C C . GLY A 1 86 ? 3.650 22.590 12.414 1.00 40.03 500 GLY A C 1
ATOM 630 O O . GLY A 1 86 ? 2.877 21.969 11.678 1.00 43.19 500 GLY A O 1
ATOM 631 N N . THR A 1 87 ? 4.085 22.006 13.529 1.00 37.22 501 THR A N 1
ATOM 632 C CA . THR A 1 87 ? 3.671 20.605 13.771 1.00 38.71 501 THR A CA 1
ATOM 633 C C . THR A 1 87 ? 2.914 20.531 15.082 1.00 39.85 501 THR A C 1
ATOM 634 O O . THR A 1 87 ? 3.433 20.793 16.162 1.00 49.29 501 THR A O 1
ATOM 638 N N . TYR A 1 88 ? 1.626 20.164 14.996 1.00 40.95 502 TYR A N 1
ATOM 639 C CA . TYR A 1 88 ? 0.913 20.142 16.274 1.00 35.83 502 TYR A CA 1
ATOM 640 C C . TYR A 1 88 ? 0.002 18.922 16.340 1.00 34.43 502 TYR A C 1
ATOM 641 O O . TYR A 1 88 ? -0.772 18.488 15.491 1.00 30.83 502 TYR A O 1
ATOM 650 N N . GLU A 1 89 ? 0.109 18.278 17.508 1.00 32.33 503 GLU A N 1
ATOM 651 C CA . GLU A 1 89 ? -0.862 17.247 17.791 1.00 30.70 503 GLU A CA 1
ATOM 652 C C . GLU A 1 89 ? -2.208 17.973 17.830 1.00 26.47 503 GLU A C 1
ATOM 653 O O . GLU A 1 89 ? -2.403 19.120 18.261 1.00 30.21 503 GLU A O 1
ATOM 659 N N . GLY A 1 90 ? -3.153 17.260 17.285 1.00 23.59 504 GLY A N 1
ATOM 660 C CA . GLY A 1 90 ? -4.527 17.620 17.466 1.00 24.79 504 GLY A CA 1
ATOM 661 C C . GLY A 1 90 ? -5.054 18.672 16.495 1.00 23.38 504 GLY A C 1
ATOM 662 O O . GLY A 1 90 ? -6.160 19.172 16.700 1.00 25.81 504 GLY A O 1
ATOM 663 N N . VAL A 1 91 ? -4.284 18.975 15.451 1.00 20.25 505 VAL A N 1
ATOM 664 C CA . VAL A 1 91 ? -4.746 19.904 14.424 1.00 19.27 505 VAL A CA 1
ATOM 665 C C . VAL A 1 91 ? -5.841 19.244 13.608 1.00 20.51 505 VAL A C 1
ATOM 666 O O . VAL A 1 91 ? -5.825 18.093 13.206 1.00 26.18 505 VAL A O 1
ATOM 670 N N . GLU A 1 92 ? -6.887 19.983 13.354 1.00 19.65 506 GLU A N 1
ATOM 671 C CA . GLU A 1 92 ? -7.967 19.625 12.456 1.00 22.52 506 GLU A CA 1
ATOM 672 C C . GLU A 1 92 ? -7.943 20.617 11.301 1.00 18.57 506 GLU A C 1
ATOM 673 O O . GLU A 1 92 ? -8.161 21.799 11.501 1.00 17.43 506 GLU A O 1
ATOM 679 N N . GLY A 1 93 ? -7.657 20.113 10.111 1.00 21.49 507 GLY A N 1
ATOM 680 C CA . GLY A 1 93 ? -7.647 21.000 8.958 1.00 21.37 507 GLY A CA 1
ATOM 681 C C . GLY A 1 93 ? -8.973 20.986 8.233 1.00 16.62 507 GLY A C 1
ATOM 682 O O . GLY A 1 93 ? -9.812 20.142 8.459 1.00 21.64 507 GLY A O 1
ATOM 683 N N . ASP A 1 94 ? -9.138 21.954 7.345 1.00 14.14 508 ASP A N 1
ATOM 684 C CA . ASP A 1 94 ? -10.304 22.051 6.497 1.00 13.23 508 ASP A CA 1
ATOM 685 C C . ASP A 1 94 ? -10.279 20.944 5.467 1.00 12.47 508 ASP A C 1
ATOM 686 O O . ASP A 1 94 ? -9.276 20.747 4.789 1.00 12.45 508 ASP A O 1
ATOM 691 N N . SER A 1 95 ? -11.358 20.201 5.335 1.00 13.23 509 SER A N 1
ATOM 692 C CA . SER A 1 95 ? -11.492 19.226 4.243 1.00 14.07 509 SER A CA 1
ATOM 693 C C . SER A 1 95 ? -11.156 19.891 2.926 1.00 11.87 509 SER A C 1
ATOM 694 O O . SER A 1 95 ? -11.640 20.998 2.702 1.00 13.23 509 SER A O 1
ATOM 698 N N . ALA A 1 96 ? -10.314 19.275 2.113 1.00 12.25 510 ALA A N 1
ATOM 699 C CA . ALA A 1 96 ? -10.034 19.826 0.789 1.00 12.65 510 ALA A CA 1
ATOM 700 C C . ALA A 1 96 ? -9.627 21.285 0.887 1.00 10.71 510 ALA A C 1
ATOM 701 O O . ALA A 1 96 ? -10.089 22.128 0.101 1.00 11.44 510 ALA A O 1
ATOM 703 N N . SER A 1 97 ? -8.773 21.620 1.837 1.00 11.05 511 SER A N 1
ATOM 704 C CA . SER A 1 97 ? -8.516 22.988 2.215 1.00 10.92 511 SER A CA 1
ATOM 705 C C . SER A 1 97 ? -8.227 23.903 1.038 1.00 10.46 511 SER A C 1
ATOM 706 O O . SER A 1 97 ? -7.320 23.645 0.213 1.00 10.91 511 SER A O 1
ATOM 710 N N . ILE A 1 98 ? -8.958 25.027 0.966 1.00 10.20 512 ILE A N 1
ATOM 711 C CA . ILE A 1 98 ? -8.674 26.011 -0.074 1.00 10.96 512 ILE A CA 1
ATOM 712 C C . ILE A 1 98 ? -7.286 26.602 0.010 1.00 10.04 512 ILE A C 1
ATOM 713 O O . ILE A 1 98 ? -6.755 27.047 -1.031 1.00 10.73 512 ILE A O 1
ATOM 718 N N . SER A 1 99 ? -6.649 26.649 1.175 1.00 10.03 513 SER A N 1
ATOM 719 C CA . SER A 1 99 ? -5.291 27.137 1.258 1.00 10.24 513 SER A CA 1
ATOM 720 C C . SER A 1 99 ? -4.334 26.232 0.450 1.00 9.86 513 SER A C 1
ATOM 721 O O . SER A 1 99 ? -3.422 26.749 -0.192 1.00 10.49 513 SER A O 1
ATOM 724 N N . ILE A 1 100 ? -4.537 24.923 0.519 1.00 9.95 514 ILE A N 1
ATOM 725 C CA . ILE A 1 100 ? -3.719 23.967 -0.212 1.00 10.28 514 ILE A CA 1
ATOM 726 C C . ILE A 1 100 ? -3.979 24.112 -1.710 1.00 10.37 514 ILE A C 1
ATOM 727 O O . ILE A 1 100 ? -3.017 24.175 -2.504 1.00 10.93 514 ILE A O 1
ATOM 732 N N . ALA A 1 101 ? -5.245 24.201 -2.101 1.00 10.60 515 ALA A N 1
ATOM 733 C CA . ALA A 1 101 ? -5.588 24.408 -3.517 1.00 10.77 515 ALA A CA 1
ATOM 734 C C . ALA A 1 101 ? -4.931 25.664 -4.077 1.00 10.20 515 ALA A C 1
ATOM 735 O O . ALA A 1 101 ? -4.359 25.623 -5.178 1.00 11.28 515 ALA A O 1
ATOM 737 N N . THR A 1 102 ? -5.016 26.751 -3.318 1.00 9.83 516 THR A N 1
ATOM 738 C CA . THR A 1 102 ? -4.423 27.997 -3.754 1.00 10.23 516 THR A CA 1
ATOM 739 C C . THR A 1 102 ? -2.923 27.898 -3.907 1.00 10.21 516 THR A C 1
ATOM 740 O O . THR A 1 102 ? -2.328 28.414 -4.853 1.00 10.60 516 THR A O 1
ATOM 744 N N . ALA A 1 103 ? -2.260 27.249 -2.927 1.00 9.38 517 ALA A N 1
ATOM 745 C CA . ALA A 1 103 ? -0.821 27.074 -2.991 1.00 10.27 517 ALA A CA 1
ATOM 746 C C . ALA A 1 103 ? -0.407 26.299 -4.242 1.00 10.02 517 ALA A C 1
ATOM 747 O O . ALA A 1 103 ? 0.621 26.674 -4.854 1.00 10.63 517 ALA A O 1
ATOM 749 N N . VAL A 1 104 ? -1.151 25.285 -4.603 1.00 10.20 518 VAL A N 1
ATOM 750 C CA . VAL A 1 104 ? -0.858 24.493 -5.795 1.00 10.45 518 VAL A CA 1
ATOM 751 C C . VAL A 1 104 ? -1.007 25.318 -7.057 1.00 10.71 518 VAL A C 1
ATOM 752 O O . VAL A 1 104 ? -0.150 25.305 -7.934 1.00 11.67 518 VAL A O 1
ATOM 756 N N . ILE A 1 105 ? -2.109 26.087 -7.171 1.00 10.63 519 ILE A N 1
ATOM 757 C CA . ILE A 1 105 ? -2.302 26.955 -8.345 1.00 11.47 519 ILE A CA 1
ATOM 758 C C . ILE A 1 105 ? -1.163 27.939 -8.443 1.00 11.69 519 ILE A C 1
ATOM 759 O O . ILE A 1 105 ? -0.585 28.166 -9.528 1.00 12.18 519 ILE A O 1
ATOM 764 N N . SER A 1 106 ? -0.793 28.598 -7.346 1.00 11.04 520 SER A N 1
ATOM 765 C CA . SER A 1 106 ? 0.333 29.512 -7.319 1.00 11.21 520 SER A CA 1
ATOM 766 C C . SER A 1 106 ? 1.634 28.852 -7.766 1.00 11.22 520 SER A C 1
ATOM 767 O O . SER A 1 106 ? 2.373 29.440 -8.584 1.00 12.69 520 SER A O 1
ATOM 770 N N . ALA A 1 107 ? 1.922 27.675 -7.261 1.00 11.55 521 ALA A N 1
ATOM 771 C CA . ALA A 1 107 ? 3.127 26.953 -7.594 1.00 11.99 521 ALA A CA 1
ATOM 772 C C . ALA A 1 107 ? 3.197 26.568 -9.065 1.00 12.00 521 ALA A C 1
ATOM 773 O O . ALA A 1 107 ? 4.255 26.687 -9.703 1.00 14.71 521 ALA A O 1
ATOM 775 N N . ILE A 1 108 ? 2.063 26.125 -9.626 1.00 11.98 522 ILE A N 1
ATOM 776 C CA . ILE A 1 108 ? 2.067 25.711 -11.026 1.00 13.11 522 ILE A CA 1
ATOM 777 C C . ILE A 1 108 ? 2.184 26.892 -11.962 1.00 14.42 522 ILE A C 1
ATOM 778 O O . ILE A 1 108 ? 2.882 26.779 -13.003 1.00 18.14 522 ILE A O 1
ATOM 786 N N . GLU A 1 109 ? 1.532 27.994 -11.647 1.00 13.32 523 GLU A N 1
ATOM 787 C CA . GLU A 1 109 ? 1.493 29.184 -12.494 1.00 14.06 523 GLU A CA 1
ATOM 788 C C . GLU A 1 109 ? 2.642 30.140 -12.242 1.00 14.53 523 GLU A C 1
ATOM 789 O O . GLU A 1 109 ? 2.861 31.080 -13.020 1.00 16.19 523 GLU A O 1
ATOM 795 N N . GLY A 1 110 ? 3.385 29.984 -11.152 1.00 14.12 524 GLY A N 1
ATOM 796 C CA . GLY A 1 110 ? 4.423 30.917 -10.779 1.00 14.61 524 GLY A CA 1
ATOM 797 C C . GLY A 1 110 ? 3.946 32.307 -10.404 1.00 14.30 524 GLY A C 1
ATOM 798 O O . GLY A 1 110 ? 4.670 33.275 -10.696 1.00 17.38 524 GLY A O 1
ATOM 799 N N . ILE A 1 111 ? 2.775 32.425 -9.815 1.00 13.74 525 ILE A N 1
ATOM 800 C CA . ILE A 1 111 ? 2.178 33.693 -9.466 1.00 13.70 525 ILE A CA 1
ATOM 801 C C . ILE A 1 111 ? 2.134 33.816 -7.950 1.00 12.19 525 ILE A C 1
ATOM 802 O O . ILE A 1 111 ? 1.517 32.943 -7.322 1.00 14.21 525 ILE A O 1
ATOM 807 N N . PRO A 1 112 ? 2.804 34.790 -7.355 1.00 13.66 526 PRO A N 1
ATOM 808 C CA . PRO A 1 112 ? 2.840 34.813 -5.885 1.00 13.62 526 PRO A CA 1
ATOM 809 C C . PRO A 1 112 ? 1.529 35.208 -5.248 1.00 13.07 526 PRO A C 1
ATOM 810 O O . PRO A 1 112 ? 0.671 35.862 -5.827 1.00 13.50 526 PRO A O 1
ATOM 814 N N . VAL A 1 113 ? 1.430 34.769 -3.998 1.00 12.63 527 VAL A N 1
ATOM 815 C CA . VAL A 1 113 ? 0.271 34.930 -3.125 1.00 12.50 527 VAL A CA 1
ATOM 816 C C . VAL A 1 113 ? 0.566 35.988 -2.051 1.00 12.60 527 VAL A C 1
ATOM 817 O O . VAL A 1 113 ? 1.660 36.003 -1.468 1.00 13.05 527 VAL A O 1
ATOM 821 N N . ASP A 1 114 ? -0.401 36.837 -1.808 1.00 12.57 528 ASP A N 1
ATOM 822 C CA . ASP A 1 114 ? -0.366 37.845 -0.754 1.00 13.27 528 ASP A CA 1
ATOM 823 C C . ASP A 1 114 ? -0.344 37.169 0.617 1.00 13.18 528 ASP A C 1
ATOM 824 O O . ASP A 1 114 ? -1.341 36.520 1.015 1.00 14.36 528 ASP A O 1
ATOM 829 N N . GLN A 1 115 ? 0.737 37.335 1.377 1.00 13.39 529 GLN A N 1
ATOM 830 C CA . GLN A 1 115 ? 0.892 36.722 2.675 1.00 12.99 529 GLN A CA 1
ATOM 831 C C . GLN A 1 115 ? 0.079 37.432 3.754 1.00 13.41 529 GLN A C 1
ATOM 832 O O . GLN A 1 115 ? -0.086 36.883 4.843 1.00 16.47 529 GLN A O 1
ATOM 838 N N . SER A 1 116 ? -0.482 38.620 3.453 1.00 13.66 530 SER A N 1
ATOM 839 C CA . SER A 1 116 ? -1.296 39.312 4.427 1.00 14.69 530 SER A CA 1
ATOM 840 C C . SER A 1 116 ? -2.732 38.815 4.475 1.00 14.92 530 SER A C 1
ATOM 841 O O . SER A 1 116 ? -3.489 39.289 5.314 1.00 15.42 530 SER A O 1
ATOM 844 N N . VAL A 1 117 ? -3.088 37.882 3.578 1.00 15.11 531 VAL A N 1
ATOM 845 C CA . VAL A 1 117 ? -4.448 37.362 3.521 1.00 15.48 531 VAL A CA 1
ATOM 846 C C . VAL A 1 117 ? -4.462 35.917 3.959 1.00 16.60 531 VAL A C 1
ATOM 847 O O . VAL A 1 117 ? -3.893 35.088 3.312 1.00 29.48 531 VAL A O 1
ATOM 851 N N . ALA A 1 118 ? -5.167 35.614 5.030 1.00 12.64 532 ALA A N 1
ATOM 852 C CA . ALA A 1 118 ? -5.404 34.258 5.464 1.00 12.67 532 ALA A CA 1
ATOM 853 C C . ALA A 1 118 ? -6.684 33.717 4.796 1.00 11.16 532 ALA A C 1
ATOM 854 O O . ALA A 1 118 ? -7.505 34.497 4.315 1.00 12.54 532 ALA A O 1
ATOM 856 N N . MET A 1 119 ? -6.873 32.409 4.821 1.00 10.75 533 MET A N 1
ATOM 857 C CA . MET A 1 119 ? -8.087 31.859 4.258 1.00 10.60 533 MET A CA 1
ATOM 858 C C . MET A 1 119 ? -8.477 30.540 4.926 1.00 10.23 533 MET A C 1
ATOM 859 O O . MET A 1 119 ? -7.608 29.815 5.406 1.00 11.44 533 MET A O 1
ATOM 864 N N . THR A 1 120 ? -9.776 30.277 4.876 1.00 10.48 534 THR A N 1
ATOM 865 C CA . THR A 1 120 ? -10.319 28.982 5.325 1.00 10.82 534 THR A CA 1
ATOM 866 C C . THR A 1 120 ? -11.481 28.624 4.430 1.00 10.37 534 THR A C 1
ATOM 867 O O . THR A 1 120 ? -12.158 29.511 3.919 1.00 11.10 534 THR A O 1
ATOM 871 N N . GLY A 1 121 ? -11.716 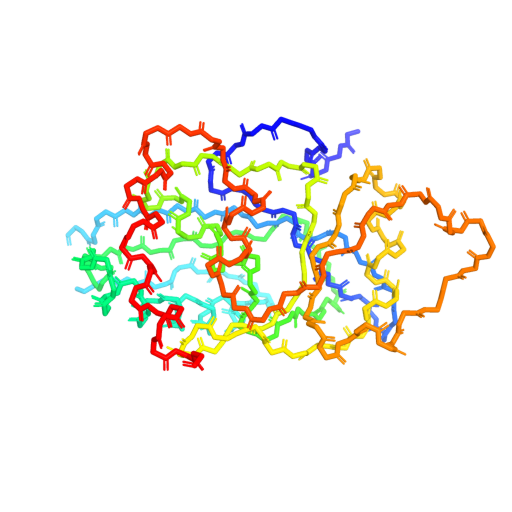27.340 4.235 1.00 10.35 535 GLY A N 1
ATOM 872 C CA . GLY A 1 121 ? -12.784 26.863 3.410 1.00 10.43 535 GLY A CA 1
ATOM 873 C C . GLY A 1 121 ? -12.391 25.554 2.755 1.00 10.18 535 GLY A C 1
ATOM 874 O O . GLY A 1 121 ? -11.226 25.159 2.772 1.00 10.62 535 GLY A O 1
ATOM 875 N N . SER A 1 122 ? -13.384 24.891 2.158 1.00 10.14 536 SER A N 1
ATOM 876 C CA . SER A 1 122 ? -13.167 23.598 1.519 1.00 10.31 536 SER A CA 1
ATOM 877 C C . SER A 1 122 ? -13.441 23.722 0.022 1.00 10.95 536 SER A C 1
ATOM 878 O O . SER A 1 122 ? -14.468 24.258 -0.393 1.00 12.83 536 SER A O 1
ATOM 882 N N . LEU A 1 123 ? -12.567 23.213 -0.806 1.00 10.50 537 LEU A N 1
ATOM 883 C CA . LEU A 1 123 ? -12.743 23.303 -2.246 1.00 10.59 537 LEU A CA 1
ATOM 884 C C . LEU A 1 123 ? -13.550 22.134 -2.792 1.00 10.44 537 LEU A C 1
ATOM 885 O O . LEU A 1 123 ? -13.228 20.969 -2.570 1.00 12.91 537 LEU A O 1
ATOM 890 N N . SER A 1 124 ? -14.616 22.438 -3.504 1.00 10.16 538 SER A N 1
ATOM 891 C CA . SER A 1 124 ? -15.335 21.397 -4.252 1.00 11.29 538 SER A CA 1
ATOM 892 C C . SER A 1 124 ? -14.643 21.136 -5.564 1.00 11.51 538 SER A C 1
ATOM 893 O O . SER A 1 124 ? -13.953 21.960 -6.145 1.00 12.93 538 SER A O 1
ATOM 896 N N . VAL A 1 125 ? -14.894 19.926 -6.100 1.00 11.52 539 VAL A N 1
ATOM 897 C CA . VAL A 1 125 ? -14.388 19.533 -7.410 1.00 11.83 539 VAL A CA 1
ATOM 898 C C . VAL A 1 125 ? -14.913 20.401 -8.543 1.00 13.74 539 VAL A C 1
ATOM 899 O O . VAL A 1 125 ? -14.334 20.373 -9.622 1.00 14.93 539 VAL A O 1
ATOM 903 N N . LYS A 1 126 ? -15.958 21.174 -8.282 1.00 12.84 540 LYS A N 1
ATOM 904 C CA . LYS A 1 126 ? -16.526 22.091 -9.243 1.00 15.24 540 LYS A CA 1
ATOM 905 C C . LYS A 1 126 ? -16.016 23.518 -9.075 1.00 15.66 540 LYS A C 1
ATOM 906 O O . LYS A 1 126 ? -16.336 24.405 -9.843 1.00 19.70 540 LYS A O 1
ATOM 912 N N . GLY A 1 127 ? -15.161 23.750 -8.067 1.00 13.79 541 GLY A N 1
ATOM 913 C CA . GLY A 1 127 ? -14.625 25.077 -7.815 1.00 15.84 541 GLY A CA 1
ATOM 914 C C . GLY A 1 127 ? -15.313 25.916 -6.770 1.00 12.66 541 GLY A C 1
ATOM 915 O O . GLY A 1 127 ? -14.895 27.031 -6.497 1.00 14.20 541 GLY A O 1
ATOM 916 N N . GLU A 1 128 ? -16.360 25.416 -6.158 1.00 13.88 542 GLU A N 1
ATOM 917 C CA . GLU A 1 128 ? -17.030 26.149 -5.094 1.00 12.87 542 GLU A CA 1
ATOM 918 C C . GLU A 1 128 ? -16.235 26.103 -3.806 1.00 11.90 542 GLU A C 1
ATOM 919 O O . GLU A 1 128 ? -15.502 25.147 -3.570 1.00 13.74 542 GLU A O 1
ATOM 925 N N . VAL A 1 129 ? -16.385 27.143 -2.991 1.00 11.53 543 VAL A N 1
ATOM 926 C CA . VAL A 1 129 ? -15.816 27.131 -1.638 1.00 11.64 543 VAL A CA 1
ATOM 927 C C . VAL A 1 129 ? -16.949 26.758 -0.695 1.00 12.36 543 VAL A C 1
ATOM 928 O O . VAL A 1 129 ? -17.986 27.456 -0.638 1.00 17.52 543 VAL A O 1
ATOM 932 N N . LEU A 1 130 ? -16.794 25.637 -0.022 1.00 11.37 544 LEU A N 1
ATOM 933 C CA . LEU A 1 130 ? -17.788 25.079 0.871 1.00 11.89 544 LEU A CA 1
ATOM 934 C C . LEU A 1 130 ? -17.497 25.485 2.298 1.00 10.90 544 LEU A C 1
ATOM 935 O O . LEU A 1 130 ? -16.331 25.703 2.681 1.00 10.79 544 LEU A O 1
ATOM 940 N N . PRO A 1 131 ? -18.533 25.613 3.140 1.00 11.81 545 PRO A N 1
ATOM 941 C CA . PRO A 1 131 ? -18.347 26.086 4.519 1.00 12.02 545 PRO A CA 1
ATOM 942 C C . PRO A 1 131 ? -17.599 25.100 5.403 1.00 11.50 545 PRO A C 1
ATOM 943 O O . PRO A 1 131 ? -17.543 23.894 5.160 1.00 12.89 545 PRO A O 1
ATOM 947 N N . VAL A 1 132 ? -17.020 25.657 6.476 1.00 11.94 546 VAL A N 1
ATOM 948 C CA . VAL A 1 132 ? -16.177 24.960 7.424 1.00 12.40 546 VAL A CA 1
ATOM 949 C C . VAL A 1 132 ? -16.554 25.342 8.836 1.00 12.86 546 VAL A C 1
ATOM 950 O O . VAL A 1 132 ? -17.283 26.295 9.067 1.00 13.73 546 VAL A O 1
ATOM 954 N N . GLY A 1 133 ? -16.041 24.596 9.791 1.00 14.38 547 GLY A N 1
ATOM 955 C CA . GLY A 1 133 ? -16.262 24.896 11.200 1.00 14.84 547 GLY A CA 1
ATOM 956 C C . GLY A 1 133 ? -15.220 25.865 11.727 1.00 12.66 547 GLY A C 1
ATOM 957 O O . GLY A 1 133 ? -14.177 26.146 11.118 1.00 14.75 547 GLY A O 1
ATOM 958 N N . GLY A 1 134 ? -15.490 26.364 12.931 1.00 14.30 548 GLY A N 1
ATOM 959 C CA . GLY A 1 134 ? -14.532 27.156 13.683 1.00 14.14 548 GLY A CA 1
ATOM 960 C C . GLY A 1 134 ? -14.151 28.501 13.100 1.00 14.14 548 GLY A C 1
ATOM 961 O O . GLY A 1 134 ? -13.059 29.016 13.392 1.00 13.90 548 GLY A O 1
ATOM 962 N N . VAL A 1 135 ? -14.983 29.106 12.263 1.00 13.73 549 VAL A N 1
ATOM 963 C CA . VAL A 1 135 ? -14.521 30.309 11.567 1.00 14.45 549 VAL A CA 1
ATOM 964 C C . VAL A 1 135 ? -14.219 31.455 12.532 1.00 13.98 549 VAL A C 1
ATOM 965 O O . VAL A 1 135 ? -13.250 32.165 12.343 1.00 14.02 549 VAL A O 1
ATOM 969 N N . THR A 1 136 ? -14.995 31.654 13.605 1.00 14.14 550 THR A N 1
ATOM 970 C CA . THR A 1 136 ? -14.664 32.727 14.551 1.00 15.62 550 THR A CA 1
ATOM 971 C C . THR A 1 136 ? -13.277 32.548 15.140 1.00 14.24 550 THR A C 1
ATOM 972 O O . THR A 1 136 ? -12.472 33.486 15.181 1.00 13.94 550 THR A O 1
ATOM 976 N N . GLN A 1 137 ? -12.969 31.346 15.583 1.00 14.94 551 GLN A N 1
ATOM 977 C CA . GLN A 1 137 ? -11.672 31.068 16.224 1.00 14.70 551 GLN A CA 1
ATOM 978 C C . GLN A 1 137 ? -10.550 31.157 15.228 1.00 12.61 551 GLN A C 1
ATOM 979 O O . GLN A 1 137 ? -9.437 31.589 15.609 1.00 13.26 551 GLN A O 1
ATOM 985 N N . LYS A 1 138 ? -10.778 30.788 14.002 1.00 12.49 552 LYS A N 1
ATOM 986 C CA . LYS A 1 138 ? -9.763 30.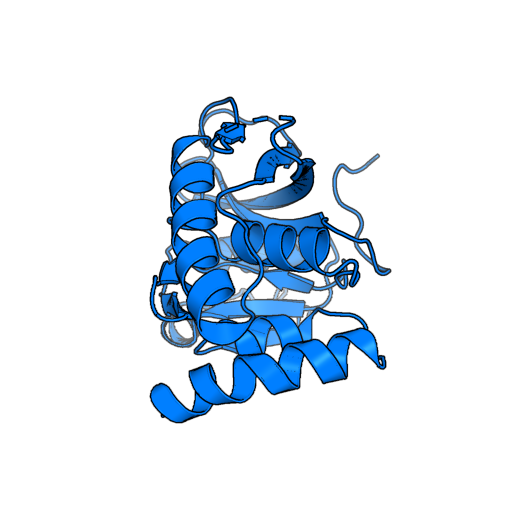980 12.981 1.00 12.23 552 LYS A CA 1
ATOM 987 C C . LYS A 1 138 ? -9.507 32.434 12.692 1.00 12.21 552 LYS A C 1
ATOM 988 O O . LYS A 1 138 ? -8.342 32.841 12.548 1.00 13.41 552 LYS A O 1
ATOM 994 N N . ILE A 1 139 ? -10.535 33.284 12.634 1.00 13.16 553 ILE A N 1
ATOM 995 C CA . ILE A 1 139 ? -10.368 34.717 12.427 1.00 12.88 553 ILE A CA 1
ATOM 996 C C . ILE A 1 139 ? -9.586 35.293 13.612 1.00 13.98 553 ILE A C 1
ATOM 997 O O . ILE A 1 139 ? -8.689 36.104 13.415 1.00 14.35 553 ILE A O 1
ATOM 1002 N N . GLU A 1 140 ? -9.945 34.878 14.826 1.00 14.07 554 GLU A N 1
ATOM 1003 C CA . GLU A 1 140 ? -9.181 35.331 16.000 1.00 15.17 554 GLU A CA 1
ATOM 1004 C C . GLU A 1 140 ? -7.696 35.018 15.873 1.00 14.47 554 GLU A C 1
ATOM 1005 O O . GLU A 1 140 ? -6.846 35.878 16.187 1.00 15.35 554 GLU A O 1
ATOM 1011 N N . ALA A 1 141 ? -7.356 33.812 15.414 1.00 13.51 555 ALA A N 1
ATOM 1012 C CA . ALA A 1 141 ? -5.941 33.451 15.227 1.00 13.94 555 ALA A CA 1
ATOM 1013 C C . ALA A 1 141 ? -5.293 34.365 14.190 1.00 14.04 555 ALA A C 1
ATOM 1014 O O . ALA A 1 141 ? -4.135 34.753 14.344 1.00 14.40 555 ALA A O 1
ATOM 1016 N N . ALA A 1 142 ? -5.970 34.676 13.082 1.00 13.54 556 ALA A N 1
ATOM 1017 C CA . ALA A 1 142 ? -5.443 35.552 12.048 1.00 13.74 556 ALA A CA 1
ATOM 1018 C C . ALA A 1 142 ? -5.171 36.960 12.598 1.00 13.42 556 ALA A C 1
ATOM 1019 O O . ALA A 1 142 ? -4.172 37.587 12.319 1.00 14.51 556 ALA A O 1
ATOM 1021 N N . ILE A 1 143 ? -6.081 37.458 13.435 1.00 13.69 557 ILE A N 1
ATOM 1022 C CA . ILE A 1 143 ? -5.891 38.772 14.088 1.00 14.83 557 ILE A CA 1
ATOM 1023 C C . ILE A 1 143 ? -4.690 38.717 15.000 1.00 16.10 557 ILE A C 1
ATOM 1024 O O . ILE A 1 143 ? -3.848 39.634 14.966 1.00 17.39 557 ILE A O 1
ATOM 1029 N N . GLN A 1 144 ? -4.535 37.659 15.793 1.00 15.60 558 GLN A N 1
ATOM 1030 C CA . GLN A 1 144 ? -3.425 37.575 16.717 1.00 16.90 558 GLN A CA 1
ATOM 1031 C C . GLN A 1 144 ? -2.096 37.469 15.992 1.00 16.70 558 GLN A C 1
ATOM 1032 O O . GLN A 1 144 ? -1.079 37.886 16.506 1.00 19.29 558 GLN A O 1
ATOM 1038 N N . ALA A 1 145 ? -2.114 36.945 14.769 1.00 15.34 559 ALA A N 1
ATOM 1039 C CA . ALA A 1 145 ? -0.951 36.854 13.933 1.00 15.95 559 ALA A CA 1
ATOM 1040 C C . ALA A 1 145 ? -0.628 38.154 13.202 1.00 15.85 559 ALA A C 1
ATOM 1041 O O . ALA A 1 145 ? 0.441 38.276 12.582 1.00 19.14 559 ALA A O 1
ATOM 1043 N N . GLY A 1 146 ? -1.520 39.126 13.212 1.00 16.08 560 GLY A N 1
ATOM 1044 C CA . GLY A 1 146 ? -1.239 40.376 12.520 1.00 16.80 560 GLY A CA 1
ATOM 1045 C C . GLY A 1 146 ? -1.545 40.343 11.031 1.00 15.72 560 GLY A C 1
ATOM 1046 O O . GLY A 1 146 ? -1.012 41.152 10.284 1.00 18.20 560 GLY A O 1
ATOM 1047 N N . LEU A 1 147 ? -2.428 39.429 10.598 1.00 15.07 561 LEU A N 1
ATOM 1048 C CA . LEU A 1 147 ? -2.843 39.409 9.209 1.00 14.33 561 LEU A CA 1
ATOM 1049 C C . LEU A 1 147 ? -3.860 40.475 8.910 1.00 15.79 561 LEU A C 1
ATOM 1050 O O . LEU A 1 147 ? -4.536 40.957 9.807 1.00 21.44 561 LEU A O 1
ATOM 1055 N N . LYS A 1 148 ? -3.979 40.908 7.675 1.00 14.42 562 LYS A N 1
ATOM 1056 C CA . LYS A 1 148 ? -4.800 42.048 7.285 1.00 17.49 562 LYS A CA 1
ATOM 1057 C C . LYS A 1 148 ? -6.195 41.665 6.834 1.00 15.23 562 LYS A C 1
ATOM 1058 O O . LYS A 1 148 ? -7.153 42.457 6.993 1.00 16.43 562 LYS A O 1
ATOM 1064 N N . LYS A 1 149 ? -6.318 40.491 6.245 1.00 14.25 563 LYS A N 1
ATOM 1065 C CA . LYS A 1 149 ? -7.578 40.064 5.636 1.00 14.47 563 LYS A CA 1
ATOM 1066 C C . LYS A 1 149 ? -7.751 38.558 5.862 1.00 13.00 563 LYS A C 1
ATOM 1067 O O . LYS A 1 149 ? -6.721 37.856 5.969 1.00 13.14 563 LYS A O 1
ATOM 1073 N N . VAL A 1 150 ? -8.974 38.118 5.878 1.00 12.61 564 VAL A N 1
ATOM 1074 C CA . VAL A 1 150 ? -9.294 36.691 5.974 1.00 12.54 564 VAL A CA 1
ATOM 1075 C C . VAL A 1 150 ? -10.435 36.421 4.997 1.00 11.65 564 VAL A C 1
ATOM 1076 O O . VAL A 1 150 ? -11.469 37.032 5.050 1.00 13.40 564 VAL A O 1
ATOM 1082 N N . ILE A 1 151 ? -10.192 35.420 4.124 1.00 11.35 565 ILE A N 1
ATOM 1083 C CA . ILE A 1 151 ? -11.188 34.895 3.229 1.00 11.30 565 ILE A CA 1
ATOM 1084 C C . ILE A 1 151 ? -11.912 33.755 3.904 1.00 11.55 565 ILE A C 1
ATOM 1085 O O . ILE A 1 151 ? -11.270 32.830 4.438 1.00 12.00 565 ILE A O 1
ATOM 1090 N N . ILE A 1 152 ? -13.247 33.799 3.877 1.00 11.84 566 ILE A N 1
ATOM 1091 C CA . ILE A 1 152 ? -14.074 32.761 4.449 1.00 11.69 566 ILE A CA 1
ATOM 1092 C C . ILE A 1 152 ? -15.124 32.328 3.453 1.00 11.56 566 ILE A C 1
ATOM 1093 O O . ILE A 1 152 ? -15.493 33.111 2.567 1.00 12.47 566 ILE A O 1
ATOM 1098 N N . PRO A 1 153 ? -15.711 31.155 3.594 1.00 11.11 567 PRO A N 1
ATOM 1099 C CA . PRO A 1 153 ? -16.860 30.769 2.785 1.00 11.49 567 PRO A CA 1
ATOM 1100 C C . PRO A 1 153 ? -18.052 31.662 3.121 1.00 11.95 567 PRO A C 1
ATOM 1101 O O . PRO A 1 153 ? -18.324 31.952 4.273 1.00 12.73 567 PRO A O 1
ATOM 1105 N N . LYS A 1 154 ? -18.778 32.052 2.081 1.00 13.52 568 LYS A N 1
ATOM 1106 C CA . LYS A 1 154 ? -19.902 32.963 2.312 1.00 17.24 568 LYS A CA 1
ATOM 1107 C C . LYS A 1 154 ? -20.958 32.404 3.264 1.00 17.55 568 LYS A C 1
ATOM 1108 O O . LYS A 1 154 ? -21.601 33.171 3.976 1.00 20.35 568 LYS A O 1
ATOM 1114 N N . ASP A 1 155 ? -21.139 31.072 3.242 1.00 18.30 569 ASP A N 1
ATOM 1115 C CA . ASP A 1 155 ? -22.153 30.480 4.113 1.00 21.88 569 ASP A CA 1
ATOM 1116 C C . ASP A 1 155 ? -21.737 30.557 5.569 1.00 21.34 569 ASP A C 1
ATOM 1117 O O . ASP A 1 155 ? -22.521 30.272 6.458 1.00 28.30 569 ASP A O 1
ATOM 1122 N N . ASN A 1 156 ? -20.491 30.939 5.911 1.00 15.64 570 ASN A N 1
ATOM 1123 C CA . ASN A 1 156 ? -20.018 31.089 7.273 1.00 15.44 570 ASN A CA 1
ATOM 1124 C C . ASN A 1 156 ? -20.078 32.530 7.761 1.00 16.20 570 ASN A C 1
ATOM 1125 O O . ASN A 1 156 ? -19.678 32.793 8.903 1.00 16.24 570 ASN A O 1
ATOM 1130 N N . ILE A 1 157 ? -20.563 33.479 6.967 1.00 16.11 571 ILE A N 1
ATOM 1131 C CA . ILE A 1 157 ? -20.633 34.878 7.447 1.00 17.63 571 ILE A CA 1
ATOM 1132 C C . ILE A 1 157 ? -21.419 34.980 8.733 1.00 17.13 571 ILE A C 1
ATOM 1133 O O . ILE A 1 157 ? -21.037 35.751 9.630 1.00 19.76 571 ILE A O 1
ATOM 1138 N N . ASP A 1 158 ? -22.512 34.224 8.858 1.00 18.85 572 ASP A N 1
ATOM 1139 C CA . ASP A 1 158 ? -23.345 34.377 10.065 1.00 18.70 572 ASP A CA 1
ATOM 1140 C C . ASP A 1 158 ? -22.809 33.571 11.229 1.00 17.81 572 ASP A C 1
ATOM 1141 O O . ASP A 1 158 ? -23.392 33.614 12.310 1.00 21.07 572 ASP A O 1
ATOM 1146 N N . ASP A 1 159 ? -21.678 32.889 11.070 1.00 17.65 573 ASP A N 1
ATOM 1147 C CA . ASP A 1 159 ? -20.983 32.211 12.147 1.00 18.68 573 ASP A CA 1
ATOM 1148 C C . ASP A 1 159 ? -19.963 33.059 12.883 1.00 19.74 573 ASP A C 1
ATOM 1149 O O . ASP A 1 159 ? -19.388 32.666 13.895 1.00 30.46 573 ASP A O 1
ATOM 1154 N N . VAL A 1 160 ? -19.736 34.263 12.389 1.00 16.45 574 VAL A N 1
ATOM 1155 C CA . VAL A 1 160 ? -18.689 35.122 12.953 1.00 17.72 574 VAL A CA 1
ATOM 1156 C C . VAL A 1 160 ? -19.228 35.901 14.123 1.00 18.85 574 VAL A C 1
ATOM 1157 O O . VAL A 1 160 ? -20.262 36.609 14.057 1.00 20.65 574 VAL A O 1
ATOM 1161 N N . LEU A 1 161 ? -18.660 35.950 15.278 1.00 19.47 575 LEU A N 1
ATOM 1162 C CA . LEU A 1 161 ? -19.021 36.530 16.543 1.00 20.84 575 LEU A CA 1
ATOM 1163 C C . LEU A 1 161 ? -17.715 36.845 17.276 1.00 18.98 575 LEU A C 1
ATOM 1164 O O . LEU A 1 161 ? -17.101 36.030 17.969 1.00 21.75 575 LEU A O 1
ATOM 1169 N N . LEU A 1 162 ? -17.278 38.071 17.066 1.00 20.47 576 LEU A N 1
ATOM 1170 C CA . LEU A 1 162 ? -16.037 38.586 17.588 1.00 22.22 576 LEU A CA 1
ATOM 1171 C C . LEU A 1 162 ? -16.253 39.557 18.729 1.00 27.16 576 LEU A C 1
ATOM 1172 O O . LEU A 1 162 ? -17.212 40.313 18.659 1.00 30.63 576 LEU A O 1
ATOM 1177 N N . ASP A 1 163 ? -15.325 39.430 19.695 1.00 32.37 577 ASP A N 1
ATOM 1178 C CA . ASP A 1 163 ? -15.532 40.287 20.855 1.00 40.37 577 ASP A CA 1
ATOM 1179 C C . ASP A 1 163 ? -15.169 41.692 20.393 1.00 37.62 577 ASP A C 1
ATOM 1180 O O . ASP A 1 163 ? -14.500 41.883 19.375 1.00 33.82 577 ASP A O 1
ATOM 1185 N N . ALA A 1 164 ? -15.616 42.629 21.184 1.00 45.02 578 ALA A N 1
ATOM 1186 C CA . ALA A 1 164 ? -15.385 44.040 21.064 1.00 51.26 578 ALA A CA 1
ATOM 118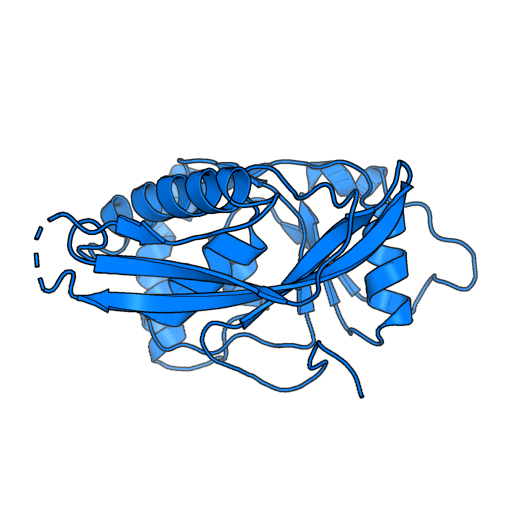7 C C . ALA A 1 164 ? -13.987 44.376 20.604 1.00 51.92 578 ALA A C 1
ATOM 1188 O O . ALA A 1 164 ? -13.790 45.256 19.759 1.00 47.56 578 ALA A O 1
ATOM 1190 N N . GLU A 1 165 ? -12.992 43.664 21.170 1.00 49.43 579 GLU A N 1
ATOM 1191 C CA . GLU A 1 165 ? -11.660 44.113 20.738 1.00 48.20 579 GLU A CA 1
ATOM 1192 C C . GLU A 1 165 ? -11.011 43.160 19.756 1.00 45.07 579 GLU A C 1
ATOM 1193 O O . GLU A 1 165 ? -9.806 43.287 19.475 1.00 38.05 579 GLU A O 1
ATOM 1199 N N . HIS A 1 166 ? -11.761 42.222 19.179 1.00 36.49 580 HIS A N 1
ATOM 1200 C CA . HIS A 1 166 ? -11.221 41.664 17.927 1.00 26.14 580 HIS A CA 1
ATOM 1201 C C . HIS A 1 166 ? -11.882 42.417 16.773 1.00 25.14 580 HIS A C 1
ATOM 1202 O O . HIS A 1 166 ? -11.441 42.460 15.610 1.00 25.64 580 HIS A O 1
ATOM 1209 N N . GLU A 1 167 ? -13.002 43.078 17.006 1.00 26.16 581 GLU A N 1
ATOM 1210 C CA . GLU A 1 167 ? -13.671 43.817 15.984 1.00 26.26 581 GLU A CA 1
ATOM 1211 C C . GLU A 1 167 ? -12.808 44.980 15.479 1.00 19.71 581 GLU A C 1
ATOM 1212 O O . GLU A 1 167 ? -11.999 45.632 16.151 1.00 29.93 581 GLU A O 1
ATOM 1218 N N . GLY A 1 168 ? -13.006 45.231 14.212 1.00 18.65 582 GLY A N 1
ATOM 1219 C CA . GLY A 1 168 ? -12.372 46.291 13.446 1.00 16.14 582 GLY A CA 1
ATOM 1220 C C . GLY A 1 168 ? -10.935 46.008 13.056 1.00 13.02 582 GLY A C 1
ATOM 1221 O O . GLY A 1 168 ? -10.316 46.890 12.485 1.00 15.94 582 GLY A O 1
ATOM 1222 N N . LYS A 1 169 ? -10.407 44.822 13.347 1.00 14.00 583 LYS A N 1
ATOM 1223 C CA . LYS A 1 169 ? -8.974 44.566 13.200 1.00 13.85 583 LYS A CA 1
ATOM 1224 C C . LYS A 1 169 ? -8.630 43.810 11.948 1.00 13.50 583 LYS A C 1
ATOM 1225 O O . LYS A 1 169 ? -7.439 43.821 11.601 1.00 16.44 583 LYS A O 1
ATOM 1231 N N . ILE A 1 170 ? -9.551 43.203 11.263 1.00 14.17 584 ILE A N 1
ATOM 1232 C CA . ILE A 1 170 ? -9.219 42.385 10.075 1.00 13.82 584 ILE A CA 1
ATOM 1233 C C . ILE A 1 170 ? -10.365 42.510 9.105 1.00 14.53 584 ILE A C 1
ATOM 1234 O O . ILE A 1 170 ? -11.517 42.544 9.516 1.00 16.59 584 ILE A O 1
ATOM 1239 N N . GLU A 1 171 ? -10.069 42.527 7.803 1.00 14.10 585 GLU A N 1
ATOM 1240 C CA . GLU A 1 171 ? -11.095 42.535 6.799 1.00 13.99 585 GLU A CA 1
ATOM 1241 C C . GLU A 1 171 ? -11.555 41.098 6.540 1.00 13.47 585 GLU A C 1
ATOM 1242 O O . GLU A 1 171 ? -10.718 40.209 6.382 1.00 17.72 585 GLU A O 1
ATOM 1248 N N . VAL A 1 172 ? -12.830 40.841 6.525 1.00 13.45 586 VAL A N 1
ATOM 1249 C CA . VAL A 1 172 ? -13.405 39.524 6.299 1.00 13.33 586 VAL A CA 1
ATOM 1250 C C . VAL A 1 172 ? -14.041 39.516 4.917 1.00 13.28 586 VAL A C 1
ATOM 1251 O O . VAL A 1 172 ? -14.927 40.351 4.638 1.00 14.48 586 VAL A O 1
ATOM 1255 N N . ILE A 1 173 ? -13.585 38.630 4.055 1.00 13.21 587 ILE A N 1
ATOM 1256 C CA . ILE A 1 173 ? -14.011 38.576 2.666 1.00 13.59 587 ILE A CA 1
ATOM 1257 C C . ILE A 1 173 ? -14.723 37.283 2.398 1.00 13.70 587 ILE A C 1
ATOM 1258 O O . ILE A 1 173 ? -14.122 36.221 2.327 1.00 13.66 587 ILE A O 1
ATOM 1263 N N . PRO A 1 174 ? -16.065 37.297 2.240 1.00 13.52 588 PRO A N 1
ATOM 1264 C CA . PRO A 1 174 ? -16.797 36.066 1.916 1.00 13.52 588 PRO A CA 1
ATOM 1265 C C . PRO A 1 174 ? -16.664 35.751 0.460 1.00 14.42 588 PRO A C 1
ATOM 1266 O O . PRO A 1 174 ? -16.747 36.661 -0.388 1.00 16.18 588 PRO A O 1
ATOM 1270 N N . VAL A 1 175 ? -16.522 34.482 0.121 1.00 14.00 589 VAL A N 1
ATOM 1271 C CA . VAL A 1 175 ? -16.404 34.020 -1.264 1.00 13.75 589 VAL A CA 1
ATOM 1272 C C . VAL A 1 175 ? -17.337 32.835 -1.551 1.00 13.65 589 VAL A C 1
ATOM 1273 O O . VAL A 1 175 ? -17.661 32.059 -0.643 1.00 14.94 589 VAL A O 1
ATOM 1277 N N . SER A 1 176 ? -17.693 32.728 -2.835 1.00 14.02 590 SER A N 1
ATOM 1278 C CA . SER A 1 176 ? -18.423 31.624 -3.355 1.00 13.57 590 SER A CA 1
ATOM 1279 C C . SER A 1 176 ? -17.556 30.564 -3.984 1.00 12.53 590 SER A C 1
ATOM 1280 O O . SER A 1 176 ? -17.883 29.388 -3.961 1.00 13.48 590 SER A O 1
ATOM 1283 N N . ARG A 1 177 ? -16.462 30.993 -4.637 1.00 12.46 591 ARG A N 1
ATOM 1284 C CA . ARG A 1 177 ? -15.743 30.092 -5.540 1.00 14.20 591 ARG A CA 1
ATOM 1285 C C . ARG A 1 177 ? -14.269 30.437 -5.530 1.00 12.38 591 ARG A C 1
ATOM 1286 O O . ARG A 1 177 ? -13.824 31.529 -5.155 1.00 13.63 591 ARG A O 1
ATOM 1294 N N . ILE A 1 178 ? -13.484 29.506 -6.061 1.00 12.84 592 ILE A N 1
ATOM 1295 C CA . ILE A 1 178 ? -12.044 29.636 -6.101 1.00 13.29 592 ILE A CA 1
ATOM 1296 C C . ILE A 1 178 ? -11.575 30.825 -6.908 1.00 15.92 592 ILE A C 1
ATOM 1297 O O . ILE A 1 178 ? -10.531 31.393 -6.580 1.00 15.20 592 ILE A O 1
ATOM 1302 N N . ASN A 1 179 ? -12.297 31.259 -7.937 1.00 16.76 593 ASN A N 1
ATOM 1303 C CA . ASN A 1 179 ? -11.705 32.282 -8.787 1.00 19.07 593 ASN A CA 1
ATOM 1304 C C . ASN A 1 179 ? -11.689 33.592 -7.942 1.00 18.04 593 ASN A C 1
ATOM 1305 O O . ASN A 1 179 ? -10.794 34.424 -8.108 1.00 19.60 593 ASN A O 1
ATOM 1310 N N . GLU A 1 180 ? -12.643 33.758 -7.015 1.00 18.35 594 GLU A N 1
ATOM 1311 C CA . GLU A 1 180 ? -12.697 34.936 -6.147 1.00 18.23 594 GLU A CA 1
ATOM 1312 C C . GLU A 1 180 ? -11.518 34.936 -5.138 1.00 16.14 594 GLU A C 1
ATOM 1313 O O . GLU A 1 180 ? -10.923 35.989 -4.840 1.00 18.02 594 GLU A O 1
ATOM 1319 N N . VAL A 1 181 ? -11.181 33.760 -4.627 1.00 14.05 595 VAL A N 1
ATOM 1320 C CA . VAL A 1 181 ? -10.012 33.625 -3.772 1.00 12.72 595 VAL A CA 1
ATOM 1321 C C . VAL A 1 181 ? -8.787 34.119 -4.507 1.00 13.59 595 VAL A C 1
ATOM 1322 O O . VAL A 1 181 ? -7.996 34.888 -3.978 1.00 14.21 595 VAL A O 1
ATOM 1326 N N . LEU A 1 182 ? -8.634 33.653 -5.727 1.00 13.27 596 LEU A N 1
ATOM 1327 C CA . LEU A 1 182 ? -7.453 34.018 -6.536 1.00 13.67 596 LEU A CA 1
ATOM 1328 C C . LEU A 1 182 ? -7.422 35.501 -6.824 1.00 14.74 596 LEU A C 1
ATOM 1329 O O . LEU A 1 182 ? -6.380 36.168 -6.824 1.00 14.91 596 LEU A O 1
ATOM 1334 N N . GLU A 1 183 ? -8.565 36.101 -7.108 1.00 16.16 597 GLU A N 1
ATOM 1335 C CA . GLU A 1 183 ? -8.644 37.525 -7.361 1.00 17.33 597 GLU A CA 1
ATOM 1336 C C . GLU A 1 183 ? -8.124 38.302 -6.159 1.00 17.65 597 GLU A C 1
ATOM 1337 O O . GLU A 1 183 ? -7.417 39.307 -6.286 1.00 19.54 597 GLU A O 1
ATOM 1343 N N . HIS A 1 184 ? -8.437 37.847 -4.951 1.00 16.95 598 HIS A N 1
ATOM 1344 C CA . HIS A 1 184 ? -8.053 38.544 -3.746 1.00 17.39 598 HIS A CA 1
ATOM 1345 C C . HIS A 1 184 ? -6.603 38.299 -3.339 1.00 19.98 598 HIS A C 1
ATOM 1346 O O . HIS A 1 184 ? -6.056 39.182 -2.652 1.00 28.48 598 HIS A O 1
ATOM 1353 N N . VAL A 1 185 ? -5.957 37.207 -3.700 1.00 15.63 599 VAL A N 1
ATOM 1354 C CA . VAL A 1 185 ? -4.658 36.897 -3.156 1.00 14.10 599 VAL A CA 1
ATOM 1355 C C . VAL A 1 185 ? -3.538 36.868 -4.200 1.00 14.03 599 VAL A C 1
ATOM 1356 O O . VAL A 1 185 ? -2.362 36.987 -3.809 1.00 14.33 599 VAL A O 1
ATOM 1360 N N . LEU A 1 186 ? -3.789 36.643 -5.465 1.00 13.98 600 LEU A N 1
ATOM 1361 C CA . LEU A 1 186 ? -2.666 36.575 -6.402 1.00 14.79 600 LEU A CA 1
ATOM 1362 C C . LEU A 1 186 ? -2.187 37.992 -6.698 1.00 14.64 600 LEU A C 1
ATOM 1363 O O . LEU A 1 186 ? -2.954 38.942 -6.807 1.00 16.87 600 LEU A O 1
ATOM 1368 N N . GLU A 1 187 ? -0.896 38.124 -6.855 1.00 14.25 601 GLU A N 1
ATOM 1369 C CA . GLU A 1 187 ? -0.267 39.366 -7.228 1.00 15.25 601 GLU A CA 1
ATOM 1370 C C . GLU A 1 187 ? -0.767 39.842 -8.590 1.00 16.19 601 GLU A C 1
ATOM 1371 O O . GLU A 1 187 ? -0.752 39.099 -9.560 1.00 17.45 601 GLU A O 1
ATOM 1377 N N . ASP A 1 188 ? -1.160 41.108 -8.629 1.00 19.18 602 ASP A N 1
ATOM 1378 C CA . ASP A 1 188 ? -1.624 41.690 -9.892 1.00 21.28 602 ASP A CA 1
ATOM 1379 C C . ASP A 1 188 ? -0.542 41.706 -10.958 1.00 24.02 602 ASP A C 1
ATOM 1380 O O . ASP A 1 188 ? 0.646 41.918 -10.664 1.00 25.26 602 ASP A O 1
ATOM 1385 N N . GLY A 1 189 ? -0.919 41.457 -12.205 1.00 24.92 603 GLY A N 1
ATOM 1386 C CA . GLY A 1 189 ? 0.021 41.438 -13.296 1.00 26.76 603 GLY A CA 1
ATOM 1387 C C . GLY A 1 189 ? -0.546 40.676 -14.489 1.00 26.23 603 GLY A C 1
ATOM 1388 O O . GLY A 1 189 ? -1.655 40.163 -14.424 1.00 26.67 603 GLY A O 1
ATOM 1389 N N . LYS A 1 190 ? 0.225 40.641 -15.565 1.00 33.42 604 LYS A N 1
ATOM 1390 C CA . LYS A 1 190 ? -0.111 39.906 -16.766 1.00 32.00 604 LYS A CA 1
ATOM 1391 C C . LYS A 1 190 ? -0.362 38.426 -16.526 1.00 30.75 604 LYS A C 1
ATOM 1392 O O . LYS A 1 190 ? -1.320 37.865 -17.077 1.00 31.70 604 LYS A O 1
ATOM 1398 N N . LYS A 1 191 ? 0.469 37.762 -15.728 1.00 29.44 605 LYS A N 1
ATOM 1399 C CA . LYS A 1 191 ? 0.270 36.338 -15.466 1.00 24.80 605 LYS A CA 1
ATOM 1400 C C . LYS A 1 191 ? -1.087 36.092 -14.826 1.00 21.11 605 LYS A C 1
ATOM 1401 O O . LYS A 1 191 ? -1.801 35.176 -15.225 1.00 21.37 605 LYS A O 1
ATOM 1407 N N . LYS A 1 192 ? -1.391 36.923 -13.842 1.00 21.28 606 LYS A N 1
ATOM 1408 C CA . LYS A 1 192 ? -2.655 36.801 -13.134 1.00 19.38 606 LYS A CA 1
ATOM 1409 C C . LYS A 1 192 ? -3.807 37.037 -14.107 1.00 20.43 606 LYS A C 1
ATOM 1410 O O . LYS A 1 192 ? -4.796 36.325 -14.106 1.00 19.78 606 LYS A O 1
ATOM 1416 N N . ASN A 1 193 ? -3.678 38.031 -14.964 1.00 23.33 607 ASN A N 1
ATOM 1417 C CA . ASN A 1 193 ? -4.775 38.338 -15.877 1.00 26.79 607 ASN A CA 1
ATOM 1418 C C . ASN A 1 193 ? -5.025 37.177 -16.817 1.00 27.42 607 ASN A C 1
ATOM 1419 O O . ASN A 1 193 ? -6.183 36.807 -17.072 1.00 29.01 607 ASN A O 1
ATOM 1424 N N . ARG A 1 194 ? -3.940 36.564 -17.286 1.00 28.52 608 ARG A N 1
ATOM 1425 C CA . ARG A 1 194 ? -4.071 35.400 -18.160 1.00 27.69 608 ARG A CA 1
ATOM 1426 C C . ARG A 1 194 ? -4.737 34.227 -17.467 1.00 25.83 608 ARG A C 1
ATOM 1427 O O . ARG A 1 194 ? -5.597 33.546 -18.035 1.00 27.33 608 ARG A O 1
ATOM 1435 N N . LEU A 1 195 ? -4.317 33.951 -16.225 1.00 20.59 609 LEU A N 1
ATOM 1436 C CA . LEU A 1 195 ? -4.912 32.871 -15.465 1.00 19.96 609 LEU A CA 1
ATOM 1437 C C . LEU A 1 195 ? -6.372 33.135 -15.199 1.00 17.40 609 LEU A C 1
ATOM 1438 O O . LEU A 1 195 ? -7.243 32.261 -15.310 1.00 19.16 609 LEU A O 1
ATOM 1443 N N . MET A 1 196 ? -6.745 34.356 -14.806 1.00 19.82 610 MET A N 1
ATOM 1444 C CA . MET A 1 196 ? -8.128 34.614 -14.433 1.00 19.71 610 MET A CA 1
ATOM 1445 C C . MET A 1 196 ? -9.029 34.522 -15.654 1.00 19.90 610 MET A C 1
ATOM 1446 O O . MET A 1 196 ? -10.20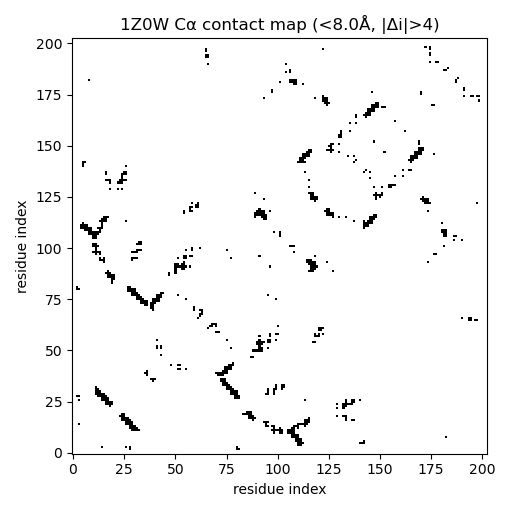1 34.172 -15.488 1.00 23.47 610 MET A O 1
ATOM 1454 N N . SER A 1 197 ? -8.521 34.863 -16.821 1.00 22.36 611 SER A N 1
ATOM 1455 C CA . SER A 1 197 ? -9.251 34.718 -18.055 1.00 27.06 611 SER A CA 1
ATOM 1456 C C . SER A 1 197 ? -9.638 33.282 -18.240 1.00 21.13 611 SER A C 1
ATOM 1457 O O . SER A 1 197 ? -10.705 33.024 -18.707 1.00 21.56 611 SER A O 1
ATOM 1460 N N . LYS A 1 198 ? -8.789 32.303 -17.886 1.00 22.47 612 LYS A N 1
ATOM 1461 C CA . LYS A 1 198 ? -9.127 30.907 -18.043 1.00 23.18 612 LYS A CA 1
ATOM 1462 C C . LYS A 1 198 ? -10.221 30.536 -17.050 1.00 21.08 612 LYS A C 1
ATOM 1463 O O . LYS A 1 198 ? -11.138 29.781 -17.380 1.00 22.48 612 LYS A O 1
ATOM 1469 N N . PHE A 1 199 ? -10.177 31.018 -15.815 1.00 19.36 613 PHE A N 1
ATOM 1470 C CA . PHE A 1 199 ? -11.174 30.638 -14.835 1.00 19.70 613 PHE A CA 1
ATOM 1471 C C . PHE A 1 199 ? -12.530 31.333 -15.000 1.00 22.39 613 PHE A C 1
ATOM 1472 O O . PHE A 1 199 ? -13.498 31.034 -14.303 1.00 23.10 613 PHE A O 1
ATOM 1480 N N . LYS A 1 200 ? -12.640 32.272 -15.928 1.00 21.73 614 LYS A N 1
ATOM 1481 C CA . LYS A 1 200 ? -13.880 32.929 -16.282 1.00 25.69 614 LYS A CA 1
ATOM 1482 C C . LYS A 1 200 ? -14.968 31.914 -16.622 1.00 24.37 614 LYS A C 1
ATOM 1483 O O . LYS A 1 200 ? -16.129 32.080 -16.236 1.00 25.28 614 LYS A O 1
ATOM 1489 N N . GLU A 1 201 ? -14.609 30.854 -17.353 1.00 22.93 615 GLU A N 1
ATOM 1490 C CA . GLU A 1 201 ? -15.619 29.859 -17.731 1.00 21.14 615 GLU A CA 1
ATOM 1491 C C . GLU A 1 201 ? -16.137 29.118 -16.510 1.00 17.96 615 GLU A C 1
ATOM 1492 O O . GLU A 1 201 ? -17.307 28.735 -16.485 1.00 19.83 615 GLU A O 1
ATOM 1498 N N . LEU A 1 202 ? -15.352 28.928 -15.454 1.00 18.29 616 LEU A N 1
ATOM 1499 C CA . LEU A 1 202 ? -15.813 28.338 -14.213 1.00 17.74 616 LEU A CA 1
ATOM 1500 C C . LEU A 1 202 ? -16.864 29.218 -13.593 1.00 17.16 616 LEU A C 1
ATOM 1501 O O . LEU A 1 202 ? -17.940 28.734 -13.229 1.00 18.80 616 LEU A O 1
ATOM 1506 N N . GLU A 1 203 ? -16.600 30.533 -13.459 1.00 20.56 617 GLU A N 1
ATOM 1507 C CA . GLU A 1 203 ? -17.560 31.482 -12.909 1.00 21.82 617 GLU A CA 1
ATOM 1508 C C . GLU A 1 203 ? -18.836 31.466 -13.747 1.00 20.65 617 GLU A C 1
ATOM 1509 O O . GLU A 1 203 ? -19.953 31.382 -13.210 1.00 20.39 617 GLU A O 1
ATOM 1515 N N . LEU A 1 204 ? -18.724 31.513 -15.089 1.00 19.96 618 LEU A N 1
ATOM 1516 C CA . LEU A 1 204 ? -19.924 31.519 -15.912 1.00 21.70 618 LEU A CA 1
ATOM 1517 C C . LEU A 1 204 ? -20.756 30.266 -15.738 1.00 22.57 618 LEU A C 1
ATOM 1518 O O . LEU A 1 204 ? -21.988 30.370 -15.680 1.00 22.14 618 LEU A O 1
ATOM 1523 N N . ALA A 1 205 ? -20.138 29.094 -15.696 1.00 18.39 619 ALA A N 1
ATOM 1524 C CA . ALA A 1 205 ? -20.809 27.853 -15.468 1.00 18.90 619 ALA A CA 1
ATOM 1525 C C . ALA A 1 205 ? -21.511 27.804 -14.113 1.00 19.06 619 ALA A C 1
ATOM 1526 O O . ALA A 1 205 ? -22.508 27.094 -14.028 1.00 21.66 619 ALA A O 1
ATOM 1528 N N . ALA A 1 206 ? -20.981 28.488 -13.113 1.00 22.26 620 ALA A N 1
ATOM 1529 C CA . ALA A 1 206 ? -21.509 28.396 -11.766 1.00 22.84 620 ALA A CA 1
ATOM 1530 C C . ALA A 1 206 ? -22.695 29.311 -11.520 1.00 25.53 620 ALA A C 1
ATOM 1531 O O . ALA A 1 206 ? -23.624 29.002 -10.759 1.00 25.92 620 ALA A O 1
ATOM 1533 N N . VAL A 1 207 ? -22.708 30.461 -12.184 1.00 23.72 621 VAL A N 1
ATOM 1534 C CA . VAL A 1 207 ? -23.733 31.457 -11.887 1.00 22.21 621 VAL A CA 1
ATOM 1535 C C . VAL A 1 207 ? -24.880 31.315 -12.871 1.00 22.53 621 VAL A C 1
ATOM 1536 O O . VAL A 1 207 ? -24.737 31.379 -14.132 1.00 20.44 621 VAL A O 1
#